Protein AF-V6T7N2-F1 (afdb_monomer_lite)

InterPro domains:
  IPR005127 Giardia variant-specific surface protein [PF03302] (190-241)
  IPR009030 Growth factor receptor cysteine-rich domain superfamily [SSF57184] (28-166)

Organism: Giardia intestinalis (NCBI:txid5741)

Secondary structure (DSSP, 8-state):
----------TT-SS-EEETTTTEEEB--TTEEEEEPPP-STT--TT-B-EEEEESTT-EEETTEEE-GGGSSTT--SSEEEE--TTT--EEEETT-GGGT--TTEEEEEEETTTTEEEEEEESTT-EEEEETTEEEEE-GGG--SSEEEE--TTT--EEEETT-TTTS-TTEEEEEEEE-TTSSEEEEEEEE-TTEEE-TTSS-EEEPP---STTEEEEESTTSTT-EEEEE-TT---PPPPP-

Foldseek 3Di:
DPPPPPPPAAQQAQVADADPVPRAGAGHAHQAHDFAFFDPDDVTDSNRYTAGQAGHDQFADDRRHTHHQCVLCVPPQQQWHWQDDPPRHIYTHGLCPVVCQHANQARHWYADPVVSHTEGQAGHDQWAWEDDPNHIYTHHQVVLFQQWHWFQDPPRYIHTHGQCPPPQHANQARGWDWDDDPVRGTDIFGDDGHPQWDADPRRSYTHGDQQAPPPQAPHWPPRPDPPIGRPHGHPPDDDDPPDDD

Structure (mmCIF, N/CA/C/O backbone):
data_AF-V6T7N2-F1
#
_entry.id   AF-V6T7N2-F1
#
loop_
_atom_site.group_PDB
_atom_site.id
_atom_site.type_symbol
_atom_site.label_atom_id
_atom_site.label_alt_id
_atom_site.label_comp_id
_atom_site.label_asym_id
_atom_site.label_entity_id
_atom_site.label_seq_id
_atom_site.pdbx_PDB_ins_code
_atom_site.Cartn_x
_atom_site.Cartn_y
_atom_site.Cartn_z
_atom_site.occupancy
_atom_site.B_iso_or_equiv
_atom_site.auth_seq_id
_atom_site.auth_comp_id
_atom_site.auth_asym_id
_atom_site.auth_atom_id
_atom_site.pdbx_PDB_model_num
ATOM 1 N N . VAL A 1 1 ? -43.537 -18.655 30.619 1.00 39.91 1 VAL A N 1
ATOM 2 C CA . VAL A 1 1 ? -43.089 -17.363 31.184 1.00 39.91 1 VAL A CA 1
ATOM 3 C C . VAL A 1 1 ? -42.513 -16.568 30.032 1.00 39.91 1 VAL A C 1
ATOM 5 O O . VAL A 1 1 ? -41.464 -16.939 29.524 1.00 39.91 1 VAL A O 1
ATOM 8 N N . VAL A 1 2 ? -43.258 -15.591 29.517 1.00 33.59 2 VAL A N 1
ATOM 9 C CA . VAL A 1 2 ? -42.717 -14.666 28.515 1.00 33.59 2 VAL A CA 1
ATOM 10 C C . VAL A 1 2 ? -41.850 -13.700 29.311 1.00 33.59 2 VAL A C 1
ATOM 12 O O . VAL A 1 2 ? -42.383 -12.919 30.091 1.00 33.59 2 VAL A O 1
ATOM 15 N N . SER A 1 3 ? -40.527 -13.834 29.224 1.00 39.25 3 SER A N 1
ATOM 16 C CA . SER A 1 3 ? -39.623 -12.865 29.843 1.00 39.25 3 SER A CA 1
ATOM 17 C C . SER A 1 3 ? -39.703 -11.580 29.021 1.00 39.25 3 SER A C 1
ATOM 19 O O . SER A 1 3 ? -39.097 -11.481 27.957 1.00 39.25 3 SER A O 1
ATOM 21 N N . THR A 1 4 ? -40.543 -10.641 29.451 1.00 40.69 4 THR A N 1
ATOM 22 C CA . THR A 1 4 ? -40.749 -9.337 28.802 1.00 40.69 4 THR A CA 1
ATOM 23 C C . THR A 1 4 ? -39.786 -8.266 29.309 1.00 40.69 4 THR A C 1
ATOM 25 O O . THR A 1 4 ? -40.040 -7.082 29.108 1.00 40.69 4 THR A O 1
ATOM 28 N N . GLU A 1 5 ? -38.677 -8.633 29.952 1.00 51.00 5 GLU A N 1
ATOM 29 C CA . GLU A 1 5 ? -37.668 -7.653 30.360 1.00 51.00 5 GLU A CA 1
ATOM 30 C C . GLU A 1 5 ? -36.801 -7.252 29.160 1.00 51.00 5 GLU A C 1
ATOM 32 O O . GLU A 1 5 ? -35.639 -7.629 29.032 1.00 51.00 5 GLU A O 1
ATOM 37 N N . GLN A 1 6 ? -37.379 -6.470 28.245 1.00 48.66 6 GLN A N 1
ATOM 38 C CA . GLN A 1 6 ? -36.591 -5.618 27.359 1.00 48.66 6 GLN A CA 1
ATOM 39 C C . GLN A 1 6 ? -36.097 -4.424 28.183 1.00 48.66 6 GLN A C 1
ATOM 41 O O . GLN A 1 6 ? -36.646 -3.326 28.112 1.00 48.66 6 GLN A O 1
ATOM 46 N N . SER A 1 7 ? -35.069 -4.635 29.004 1.00 57.59 7 SER A N 1
ATOM 47 C CA . SER A 1 7 ? -34.292 -3.519 29.538 1.00 57.59 7 SER A CA 1
ATOM 48 C C . SER A 1 7 ? -33.494 -2.921 28.383 1.00 57.59 7 SER A C 1
ATOM 50 O O . SER A 1 7 ? -32.466 -3.458 27.974 1.00 57.59 7 SER A O 1
ATOM 52 N N . VAL A 1 8 ? -34.003 -1.829 27.812 1.00 66.25 8 VAL A N 1
ATOM 53 C CA . VAL A 1 8 ? -33.296 -1.065 26.780 1.00 66.25 8 VAL A CA 1
ATOM 54 C C . VAL A 1 8 ? -32.194 -0.263 27.471 1.00 66.25 8 VAL A C 1
ATOM 56 O O . VAL A 1 8 ? -32.428 0.838 27.963 1.00 66.25 8 VAL A O 1
ATOM 59 N N . VAL A 1 9 ? -30.996 -0.841 27.554 1.00 78.19 9 VAL A N 1
ATOM 60 C CA . VAL A 1 9 ? -29.780 -0.118 27.950 1.00 78.19 9 VAL A CA 1
ATOM 61 C C . VAL A 1 9 ? -29.319 0.688 26.743 1.00 78.19 9 VAL A C 1
ATOM 63 O O . VAL A 1 9 ? -29.160 0.137 25.652 1.00 78.19 9 VAL A O 1
ATOM 66 N N . THR A 1 10 ? -29.137 1.998 26.903 1.00 86.62 10 THR A N 1
ATOM 67 C CA . THR A 1 10 ? -28.606 2.819 25.810 1.00 86.62 10 THR A CA 1
ATOM 68 C C . THR A 1 10 ? -27.138 2.469 25.573 1.00 86.62 10 THR A C 1
ATOM 70 O O . THR A 1 10 ? -26.402 2.137 26.502 1.00 86.62 10 THR A O 1
ATOM 73 N N . CYS A 1 11 ? -26.681 2.552 24.324 1.00 91.50 11 CYS A N 1
ATOM 74 C CA . CYS A 1 11 ? -25.328 2.127 23.962 1.00 91.50 11 CYS A CA 1
ATOM 75 C C . CYS A 1 11 ? -24.220 2.881 24.705 1.00 91.50 11 CYS A C 1
ATOM 77 O O . CYS A 1 11 ? -23.147 2.319 24.882 1.00 91.50 11 CYS A O 1
ATOM 79 N N . GLY A 1 12 ? -24.495 4.104 25.165 1.00 91.06 12 GLY A N 1
ATOM 80 C CA . GLY A 1 12 ? -23.582 4.943 25.941 1.00 91.06 12 GLY A CA 1
ATOM 81 C C . GLY A 1 12 ? -23.615 4.735 27.460 1.00 91.06 12 GLY A C 1
ATOM 82 O O . GLY A 1 12 ? -22.803 5.336 28.162 1.00 91.06 12 GLY A O 1
ATOM 83 N N . ASP A 1 13 ? -24.551 3.941 27.995 1.00 89.75 13 ASP A N 1
ATOM 84 C CA . ASP A 1 13 ? -24.757 3.813 29.443 1.00 89.75 13 ASP A CA 1
ATOM 85 C C . ASP A 1 13 ? -23.752 2.850 30.086 1.00 89.75 13 ASP A C 1
ATOM 87 O O . ASP A 1 13 ? -23.934 1.633 30.110 1.00 89.75 13 ASP A O 1
ATOM 91 N N . THR A 1 14 ? -22.688 3.406 30.658 1.00 88.44 14 THR A N 1
ATOM 92 C CA . THR A 1 14 ? -21.644 2.641 31.356 1.00 88.44 14 THR A CA 1
ATOM 93 C C . THR A 1 14 ? -22.044 2.168 32.756 1.00 88.44 14 THR A C 1
ATOM 95 O O . THR A 1 14 ? -21.363 1.305 33.321 1.00 88.44 14 THR A O 1
ATOM 98 N N . THR A 1 15 ? -23.137 2.695 33.318 1.00 86.19 15 THR A N 1
ATOM 99 C CA . THR A 1 15 ? -23.689 2.228 34.599 1.00 86.19 15 THR A CA 1
ATOM 100 C C . THR A 1 15 ? -24.403 0.901 34.378 1.00 86.19 15 THR A C 1
ATOM 102 O O . THR A 1 15 ? -24.118 -0.085 35.068 1.00 86.19 15 THR A O 1
ATOM 105 N N . GLY A 1 16 ? -25.245 0.867 33.343 1.00 83.00 16 GLY A N 1
ATOM 106 C CA . GLY A 1 16 ? -25.983 -0.305 32.906 1.00 83.00 16 GLY A CA 1
ATOM 107 C C . GLY A 1 16 ? -27.181 -0.658 33.784 1.00 83.00 16 GLY A C 1
ATOM 108 O O . GLY A 1 16 ? -27.515 0.030 34.748 1.00 83.00 16 GLY A O 1
ATOM 109 N N . VAL A 1 17 ? -27.823 -1.777 33.449 1.00 81.69 17 VAL A N 1
ATOM 110 C CA . VAL A 1 17 ? -29.009 -2.294 34.145 1.00 81.69 17 VAL A CA 1
ATOM 111 C C . VAL A 1 17 ? -28.761 -3.726 34.605 1.00 81.69 17 VAL A C 1
ATOM 113 O O . VAL A 1 17 ? -28.373 -4.593 33.819 1.00 81.69 17 VAL A O 1
ATOM 116 N N . ALA A 1 18 ? -28.995 -3.976 35.893 1.00 79.19 18 ALA A N 1
ATOM 117 C CA . ALA A 1 18 ? -28.955 -5.312 36.473 1.00 79.19 18 ALA A CA 1
ATOM 118 C C . ALA A 1 18 ? -30.301 -6.015 36.270 1.00 79.19 18 ALA A C 1
ATOM 120 O O . ALA A 1 18 ? -31.338 -5.506 36.693 1.00 79.19 18 ALA A O 1
ATOM 121 N N . ILE A 1 19 ? -30.277 -7.201 35.662 1.00 71.25 19 ILE A N 1
ATOM 122 C CA . ILE A 1 19 ? -31.458 -8.051 35.514 1.00 71.25 19 ILE A CA 1
ATOM 123 C C . ILE A 1 19 ? -31.464 -9.062 36.660 1.00 71.25 19 ILE A C 1
ATOM 125 O O . ILE A 1 19 ? -30.582 -9.919 36.775 1.00 71.25 19 ILE A O 1
ATOM 129 N N . THR A 1 20 ? -32.466 -8.948 37.536 1.00 64.25 20 THR A N 1
ATOM 130 C CA . THR A 1 20 ? -32.593 -9.772 38.750 1.00 64.25 20 THR A CA 1
ATOM 131 C C . THR A 1 20 ? -32.780 -11.253 38.406 1.00 64.25 20 THR A C 1
ATOM 133 O O . THR A 1 20 ? -32.270 -12.129 39.106 1.00 64.25 20 THR A O 1
ATOM 136 N N . ALA A 1 21 ? -33.438 -11.545 37.281 1.00 63.12 21 ALA A N 1
ATOM 137 C CA . ALA A 1 21 ? -33.539 -12.882 36.713 1.00 63.12 21 ALA A CA 1
ATOM 138 C C . ALA A 1 21 ? -32.222 -13.278 36.012 1.00 63.12 21 ALA A C 1
ATOM 140 O O . ALA A 1 21 ? -32.058 -13.105 34.808 1.00 63.12 21 ALA A O 1
ATOM 141 N N . GLY A 1 22 ? -31.266 -13.808 36.779 1.00 63.84 22 GLY A N 1
ATOM 142 C CA . GLY A 1 22 ? -30.014 -14.373 36.255 1.00 63.84 22 GLY A CA 1
ATOM 143 C C . GLY A 1 22 ? -28.731 -13.658 36.685 1.00 63.84 22 GLY A C 1
ATOM 144 O O . GLY A 1 22 ? -27.656 -14.111 36.309 1.00 63.84 22 GLY A O 1
ATOM 145 N N . GLY A 1 23 ? -28.821 -12.580 37.473 1.00 68.56 23 GLY A N 1
ATOM 146 C CA . GLY A 1 23 ? -27.662 -11.935 38.112 1.00 68.56 23 GLY A CA 1
ATOM 147 C C . GLY A 1 23 ? -26.723 -11.177 37.165 1.00 68.56 23 GLY A C 1
ATOM 148 O O . GLY A 1 23 ? -25.625 -10.805 37.567 1.00 68.56 23 GLY A O 1
ATOM 149 N N . ASN A 1 24 ? -27.138 -10.939 35.919 1.00 73.31 24 ASN A N 1
ATOM 150 C CA . ASN A 1 24 ? -26.319 -10.273 34.907 1.00 73.31 24 ASN A CA 1
ATOM 151 C C . ASN A 1 24 ? -26.554 -8.758 34.910 1.00 73.31 24 ASN A C 1
ATOM 153 O O . ASN A 1 24 ? -27.687 -8.301 35.053 1.00 73.31 24 ASN A O 1
ATOM 157 N N . THR A 1 25 ? -25.491 -7.980 34.694 1.00 81.12 25 THR A N 1
ATOM 158 C CA . THR A 1 25 ? -25.573 -6.524 34.496 1.00 81.12 25 THR A CA 1
ATOM 159 C C . THR A 1 25 ? -25.183 -6.187 33.067 1.00 81.12 25 THR A C 1
ATOM 161 O O . THR A 1 25 ? -24.055 -6.455 32.667 1.00 81.12 25 THR A O 1
ATOM 164 N N . TYR A 1 26 ? -26.103 -5.595 32.311 1.00 83.31 26 TYR A N 1
ATOM 165 C CA . TYR A 1 26 ? -25.881 -5.198 30.922 1.00 83.31 26 TYR A CA 1
ATOM 166 C C . TYR A 1 26 ? -25.427 -3.748 30.870 1.00 83.31 26 TYR A C 1
ATOM 168 O O . TYR A 1 26 ? -26.109 -2.879 31.410 1.00 83.31 26 TYR A O 1
ATOM 176 N N . LYS A 1 27 ? -24.289 -3.488 30.224 1.00 87.50 27 LYS A N 1
ATOM 177 C CA . LYS A 1 27 ? -23.676 -2.154 30.139 1.00 87.50 27 LYS A CA 1
ATOM 178 C C . LYS A 1 27 ? -23.416 -1.758 28.692 1.00 87.50 27 LYS A C 1
ATOM 180 O O . LYS A 1 27 ? -23.066 -2.599 27.865 1.00 87.50 27 LYS A O 1
ATOM 185 N N . GLY A 1 28 ? -23.556 -0.473 28.406 1.00 89.75 28 GLY A N 1
ATOM 186 C CA . GLY A 1 28 ? -23.044 0.174 27.208 1.00 89.75 28 GLY A CA 1
ATOM 187 C C . GLY A 1 28 ? -21.543 0.476 27.294 1.00 89.75 28 GLY A C 1
ATOM 188 O O . GLY A 1 28 ? -20.846 0.076 28.229 1.00 89.75 28 GLY A O 1
ATOM 189 N N . ILE A 1 29 ? -21.049 1.206 26.299 1.00 92.38 29 ILE A N 1
ATOM 190 C CA . ILE A 1 29 ? -19.674 1.689 26.173 1.00 92.38 29 ILE A CA 1
ATOM 191 C C . ILE A 1 29 ? -19.713 3.214 26.134 1.00 92.38 29 ILE A C 1
ATOM 193 O O . ILE A 1 29 ? -20.500 3.788 25.385 1.00 92.38 29 ILE A O 1
ATOM 197 N N . ALA A 1 30 ? -18.839 3.873 26.896 1.00 94.94 30 ALA A N 1
ATOM 198 C CA . ALA A 1 30 ? -18.708 5.327 26.854 1.00 94.94 30 ALA A CA 1
ATOM 199 C C . ALA A 1 30 ? -18.559 5.832 25.408 1.00 94.94 30 ALA A C 1
ATOM 201 O O . ALA A 1 30 ? -17.853 5.228 24.599 1.00 94.94 30 ALA A O 1
ATOM 202 N N . ASP A 1 31 ? -19.241 6.935 25.099 1.00 95.56 31 ASP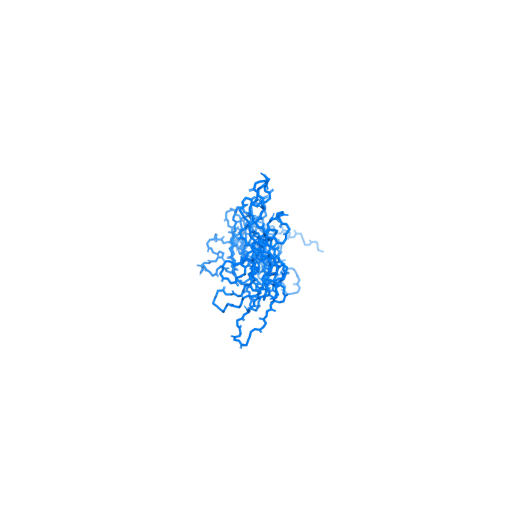 A N 1
ATOM 203 C CA . ASP A 1 31 ? -19.257 7.579 23.781 1.00 95.56 31 ASP A CA 1
ATOM 204 C C . ASP A 1 31 ? -19.757 6.700 22.616 1.00 95.56 31 ASP A C 1
ATOM 206 O O . ASP A 1 31 ? -19.573 7.054 21.450 1.00 95.56 31 ASP A O 1
ATOM 210 N N . CYS A 1 32 ? -20.422 5.574 22.887 1.00 96.00 32 CYS A N 1
ATOM 211 C CA . CYS A 1 32 ? -21.015 4.741 21.848 1.00 96.00 32 CYS A CA 1
ATOM 212 C C . CYS A 1 32 ? -22.436 5.201 21.489 1.00 96.00 32 CYS A C 1
ATOM 214 O O . CYS A 1 32 ? -23.312 5.287 22.352 1.00 96.00 32 CYS A O 1
ATOM 216 N N . ALA A 1 33 ? -22.673 5.476 20.204 1.00 94.25 33 ALA A N 1
ATOM 217 C CA . ALA A 1 33 ? -23.969 5.924 19.693 1.00 94.25 33 ALA A CA 1
ATOM 218 C C . ALA A 1 33 ? -24.840 4.755 19.218 1.00 94.25 33 ALA A C 1
ATOM 220 O O . ALA A 1 33 ? -26.041 4.739 19.479 1.00 94.25 33 ALA A O 1
ATOM 221 N N . GLU A 1 34 ? -24.233 3.765 18.561 1.00 93.69 34 GLU A N 1
ATOM 222 C CA . GLU A 1 34 ? -24.917 2.557 18.097 1.00 93.69 34 GLU A CA 1
ATOM 223 C C . GLU A 1 34 ? -24.141 1.317 18.527 1.00 93.69 34 GLU A C 1
ATOM 225 O O . GLU A 1 34 ? -22.909 1.274 18.473 1.00 93.69 34 GLU A O 1
ATOM 230 N N . CYS A 1 35 ? -24.874 0.292 18.940 1.00 92.81 35 CYS A N 1
ATOM 231 C CA . CYS A 1 35 ? -24.326 -0.947 19.449 1.00 92.81 35 CYS A CA 1
ATOM 232 C C . CYS A 1 35 ? -25.240 -2.121 19.112 1.00 92.81 35 CYS A C 1
ATOM 234 O O . CYS A 1 35 ? -26.438 -1.973 18.868 1.00 92.81 35 CYS A O 1
ATOM 236 N N . SER A 1 36 ? -24.652 -3.308 19.137 1.00 89.94 36 SER A N 1
ATOM 237 C CA . SER A 1 36 ? -25.363 -4.579 19.090 1.00 89.94 36 SER A CA 1
ATOM 238 C C . SER A 1 36 ? -25.378 -5.219 20.476 1.00 89.94 36 SER A C 1
ATOM 240 O O . SER A 1 36 ? -24.531 -4.925 21.328 1.00 89.94 36 SER A O 1
ATOM 242 N N . ALA A 1 37 ? -26.369 -6.081 20.705 1.00 83.31 37 ALA A N 1
ATOM 243 C CA . ALA A 1 37 ? -26.478 -6.836 21.944 1.00 83.31 37 ALA A CA 1
ATOM 244 C C . ALA A 1 37 ? -25.191 -7.646 22.203 1.00 83.31 37 ALA A C 1
ATOM 246 O O . ALA A 1 37 ? -24.558 -8.100 21.246 1.00 83.31 37 ALA A O 1
ATOM 247 N N . PRO A 1 38 ? -24.794 -7.840 23.474 1.00 78.50 38 PRO A N 1
ATOM 248 C CA . PRO A 1 38 ? -23.679 -8.721 23.801 1.00 78.50 38 PRO A CA 1
ATOM 249 C C . PRO A 1 38 ? -23.937 -10.136 23.275 1.00 78.50 38 PRO A C 1
ATOM 251 O O . PRO A 1 38 ? -25.081 -10.598 23.251 1.00 78.50 38 PRO A O 1
ATOM 254 N N . ASP A 1 39 ? -22.869 -10.841 22.892 1.00 70.31 39 ASP A N 1
ATOM 255 C CA . ASP A 1 39 ? -22.977 -12.224 22.430 1.00 70.31 39 ASP A CA 1
ATOM 256 C C . ASP A 1 39 ? -23.699 -13.095 23.477 1.00 70.31 39 ASP A C 1
ATOM 258 O O . ASP A 1 39 ? -23.446 -13.018 24.683 1.00 70.31 39 ASP A O 1
ATOM 262 N N . ALA A 1 40 ? -24.618 -13.943 23.011 1.00 65.00 40 ALA A N 1
ATOM 263 C CA . ALA A 1 40 ? -25.358 -14.892 23.848 1.00 65.00 40 ALA A CA 1
ATOM 264 C C . ALA A 1 40 ? -24.807 -16.330 23.756 1.00 65.00 40 ALA A C 1
ATOM 266 O O . ALA A 1 40 ? -25.292 -17.226 24.444 1.00 65.00 40 ALA A O 1
ATOM 267 N N . ALA A 1 41 ? -23.812 -16.563 22.895 1.00 58.06 41 ALA A N 1
ATOM 268 C CA . ALA A 1 41 ? -23.271 -17.886 22.593 1.00 58.06 41 ALA A CA 1
ATOM 269 C C . ALA A 1 41 ? -22.345 -18.436 23.705 1.00 58.06 41 ALA A C 1
ATOM 271 O O . ALA A 1 41 ? -21.811 -17.667 24.506 1.00 58.06 41 ALA A O 1
ATOM 272 N N . PRO A 1 42 ? -22.090 -19.759 23.754 1.00 38.81 42 PRO A N 1
ATOM 273 C CA . PRO A 1 42 ? -21.033 -20.331 24.591 1.00 38.81 42 PRO A CA 1
ATOM 274 C C . PRO A 1 42 ? -19.672 -19.715 24.219 1.00 38.81 42 PRO A C 1
ATOM 276 O O . PRO A 1 42 ? -19.258 -19.799 23.066 1.00 38.81 42 PRO A O 1
ATOM 279 N N . GLY A 1 43 ? -18.999 -19.065 25.175 1.00 51.38 43 GLY A N 1
ATOM 280 C CA . GLY A 1 43 ? -17.799 -18.243 24.930 1.00 51.38 43 GLY A CA 1
ATOM 281 C C . GLY A 1 43 ? -18.069 -16.737 24.810 1.00 51.38 43 GLY A C 1
ATOM 282 O O . GLY A 1 43 ? -17.140 -15.964 24.584 1.00 51.38 43 GLY A O 1
ATOM 283 N N . ALA A 1 44 ? -19.323 -16.311 24.981 1.00 58.84 44 ALA A N 1
ATOM 284 C CA . ALA A 1 44 ? -19.681 -14.910 25.135 1.00 58.84 44 ALA A CA 1
ATOM 285 C C . ALA A 1 44 ? -18.902 -14.248 26.274 1.00 58.84 44 ALA A C 1
ATOM 287 O O . ALA A 1 44 ? -18.637 -14.867 27.307 1.00 58.84 44 ALA A O 1
ATOM 288 N N . ARG A 1 45 ? -18.612 -12.956 26.105 1.00 58.50 45 ARG A N 1
ATOM 289 C CA . ARG A 1 45 ? -18.067 -12.114 27.168 1.00 58.50 45 ARG A CA 1
ATOM 290 C C . ARG A 1 45 ? -18.892 -12.265 28.454 1.00 58.50 45 ARG A C 1
ATOM 292 O O . ARG A 1 45 ? -20.113 -12.080 28.447 1.00 58.50 45 ARG A O 1
ATOM 299 N N . GLU A 1 46 ? -18.210 -12.578 29.556 1.00 64.44 46 GLU A N 1
ATOM 300 C CA . GLU A 1 46 ? -18.824 -12.641 30.889 1.00 64.44 46 GLU A CA 1
ATOM 301 C C . GLU A 1 46 ? -19.372 -11.277 31.323 1.00 64.44 46 GLU A C 1
ATOM 303 O O . GLU A 1 46 ? -20.374 -11.214 32.027 1.00 64.44 46 GLU A O 1
ATOM 308 N N . ASP A 1 47 ? -18.754 -10.189 30.851 1.00 67.31 47 ASP A N 1
ATOM 309 C CA . ASP A 1 47 ? -19.054 -8.816 31.264 1.00 67.31 47 ASP A CA 1
ATOM 310 C C . ASP A 1 47 ? -20.398 -8.266 30.743 1.00 67.31 47 ASP A C 1
ATOM 312 O O . ASP A 1 47 ? -20.819 -7.200 31.193 1.00 67.31 47 ASP A O 1
ATOM 316 N N . LYS A 1 48 ? -21.075 -8.979 29.823 1.00 78.62 48 LYS A N 1
ATOM 317 C CA . LYS A 1 48 ? -22.351 -8.583 29.184 1.00 78.62 48 LYS A CA 1
ATOM 318 C C . LYS A 1 48 ? -22.360 -7.134 28.677 1.00 78.62 48 LYS A C 1
ATOM 320 O O . LYS A 1 48 ? -23.412 -6.492 28.611 1.00 78.62 48 LYS A O 1
ATOM 325 N N . VAL A 1 49 ? -21.190 -6.635 28.280 1.00 84.50 49 VAL A N 1
ATOM 326 C CA . VAL A 1 49 ? -21.028 -5.308 27.687 1.00 84.50 49 VAL A CA 1
ATOM 327 C C . VAL A 1 49 ? -21.470 -5.361 26.228 1.00 84.50 49 VAL A C 1
ATOM 329 O O . VAL A 1 49 ? -21.086 -6.270 25.489 1.00 84.50 49 VAL A O 1
ATOM 332 N N . ALA A 1 50 ? -22.274 -4.384 25.808 1.00 88.81 50 ALA A N 1
ATOM 333 C CA . ALA A 1 50 ? -22.715 -4.254 24.426 1.00 88.81 50 ALA A CA 1
ATOM 334 C C . ALA A 1 50 ? -21.520 -4.173 23.461 1.00 88.81 50 ALA A C 1
ATOM 336 O O . ALA A 1 50 ? -20.395 -3.815 23.831 1.00 88.81 50 ALA A O 1
ATOM 337 N N . ARG A 1 51 ? -21.755 -4.502 22.191 1.00 91.38 51 ARG A N 1
ATOM 338 C CA . ARG A 1 51 ? -20.729 -4.375 21.159 1.00 91.38 51 ARG A CA 1
ATOM 339 C C . ARG A 1 51 ? -20.938 -3.081 20.394 1.00 91.38 51 ARG A C 1
ATOM 341 O O . ARG A 1 51 ? -21.904 -2.974 19.640 1.00 91.38 51 ARG A O 1
ATOM 348 N N . CYS A 1 52 ? -20.051 -2.111 20.587 1.00 94.19 52 CYS A N 1
ATOM 349 C CA . CYS A 1 52 ? -20.155 -0.828 19.912 1.00 94.19 52 CYS A CA 1
ATOM 350 C C . CYS A 1 52 ? -19.921 -1.006 18.409 1.00 94.19 52 CYS A C 1
ATOM 352 O O . CYS A 1 52 ? -18.939 -1.620 17.988 1.00 94.19 52 CYS A O 1
ATOM 354 N N . THR A 1 53 ? -20.838 -0.484 17.602 1.00 93.75 53 THR A N 1
ATOM 355 C CA . THR A 1 53 ? -20.768 -0.531 16.135 1.00 93.75 53 THR A CA 1
ATOM 356 C C . THR A 1 53 ? -20.504 0.846 15.544 1.00 93.75 53 THR A C 1
ATOM 358 O O . THR A 1 53 ? -19.889 0.927 14.481 1.00 93.75 53 THR A O 1
ATOM 361 N N . LYS A 1 54 ? -20.901 1.916 16.249 1.00 95.38 54 LYS A N 1
ATOM 362 C CA . LYS A 1 54 ? -20.662 3.305 15.852 1.00 95.38 54 LYS A CA 1
ATOM 363 C C . LYS A 1 54 ? -20.457 4.199 17.070 1.00 95.38 54 LYS A C 1
ATOM 365 O O . LYS A 1 54 ? -21.300 4.259 17.965 1.00 95.38 54 LYS A O 1
ATOM 370 N N . CYS A 1 55 ? -19.353 4.934 17.074 1.00 96.94 55 CYS A N 1
ATOM 371 C CA . CYS A 1 55 ? -19.082 5.935 18.096 1.00 96.94 55 CYS A CA 1
ATOM 372 C C . CYS A 1 55 ? -19.839 7.239 17.824 1.00 96.94 55 CYS A C 1
ATOM 374 O O . CYS A 1 55 ? -20.110 7.592 16.676 1.00 96.94 55 CYS A O 1
ATOM 376 N N . GLY A 1 56 ? -20.179 7.955 18.892 1.00 94.62 56 GLY A N 1
ATOM 377 C CA . GLY A 1 56 ? -20.782 9.278 18.827 1.00 94.62 56 GLY A CA 1
ATOM 378 C C . GLY A 1 56 ? -19.764 10.378 18.521 1.00 94.62 56 GLY A C 1
ATOM 379 O O . GLY A 1 56 ? -18.571 10.266 18.814 1.00 94.62 56 GLY A O 1
ATOM 380 N 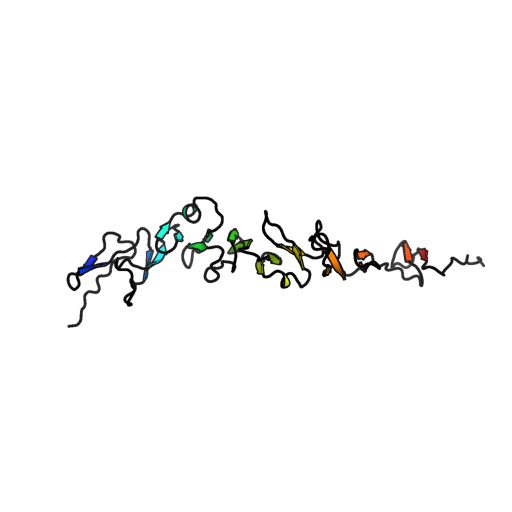N . GLY A 1 57 ? -20.254 11.479 17.950 1.00 91.25 57 GLY A N 1
ATOM 381 C CA . GLY A 1 57 ? -19.435 12.651 17.640 1.00 91.25 57 GLY A CA 1
ATOM 382 C C . GLY A 1 57 ?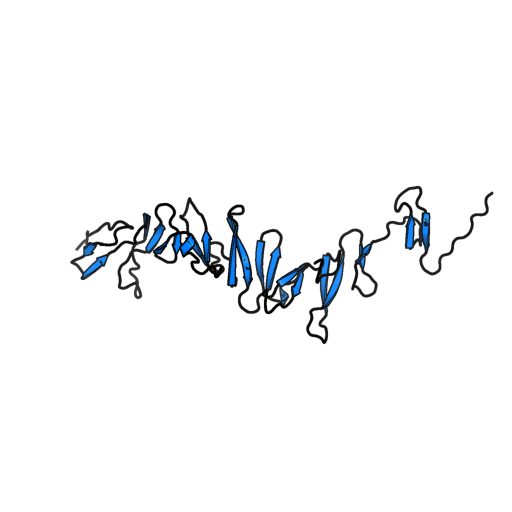 -18.276 12.333 16.689 1.00 91.25 57 GLY A C 1
ATOM 383 O O . GLY A 1 57 ? -18.454 11.648 15.689 1.00 91.25 57 GLY A O 1
ATOM 384 N N . ASN A 1 58 ? -17.082 12.837 17.016 1.00 92.88 58 ASN A N 1
ATOM 385 C CA . ASN A 1 58 ? -15.858 12.662 16.219 1.00 92.88 58 ASN A CA 1
ATOM 386 C C . ASN A 1 58 ? -14.936 11.553 16.762 1.00 92.88 58 ASN A C 1
ATOM 388 O O . ASN A 1 58 ? -13.735 11.556 16.486 1.00 92.88 58 ASN A O 1
ATOM 392 N N . LYS A 1 59 ? -15.467 10.634 17.574 1.00 97.25 59 LYS A N 1
ATOM 393 C CA . LYS A 1 59 ? -14.706 9.512 18.141 1.00 97.25 59 LYS A CA 1
ATOM 394 C C . LYS A 1 59 ? -14.518 8.398 17.106 1.00 97.25 59 LYS A C 1
ATOM 396 O O . LYS A 1 59 ? -15.280 8.297 16.148 1.00 97.25 59 LYS A O 1
ATOM 401 N N . TYR A 1 60 ? -13.506 7.560 17.314 1.00 97.75 60 TYR A N 1
ATOM 402 C CA . TYR A 1 60 ? -13.118 6.459 16.432 1.00 97.75 60 TYR A CA 1
ATOM 403 C C . TYR A 1 60 ? -13.314 5.132 17.151 1.00 97.75 60 TYR A C 1
ATOM 405 O O . TYR A 1 60 ? -12.879 4.972 18.291 1.00 97.75 60 TYR A O 1
ATOM 413 N N . LEU A 1 61 ? -13.925 4.163 16.472 1.00 97.44 61 LEU A N 1
ATOM 414 C CA . LEU A 1 61 ? -14.063 2.811 16.999 1.00 97.44 61 LEU A CA 1
ATOM 415 C C . LEU A 1 61 ? -12.718 2.076 16.920 1.00 97.44 61 LEU A C 1
ATOM 417 O O . LEU A 1 61 ? -12.185 1.857 15.828 1.00 97.44 61 LEU A O 1
ATOM 421 N N . LYS A 1 62 ? -12.183 1.668 18.071 1.00 96.38 62 LYS A N 1
ATOM 422 C CA . LYS A 1 62 ? -10.970 0.853 18.204 1.00 96.38 62 LYS A CA 1
ATOM 423 C C . LYS A 1 62 ? -11.306 -0.419 18.973 1.00 96.38 62 LYS A C 1
ATOM 425 O O . LYS A 1 62 ? -11.441 -0.413 20.193 1.00 96.38 62 LYS A O 1
ATOM 430 N N . GLY A 1 63 ? -11.463 -1.530 18.257 1.00 92.25 63 GLY A N 1
ATOM 431 C CA . GLY A 1 63 ? -11.989 -2.753 18.863 1.00 92.25 63 GLY A CA 1
ATOM 432 C C . GLY A 1 63 ? -13.435 -2.542 19.314 1.00 92.25 63 GLY A C 1
ATOM 433 O O . GLY A 1 63 ? -14.314 -2.427 18.468 1.00 92.25 63 GLY A O 1
ATOM 434 N N . ASN A 1 64 ? -13.669 -2.480 20.628 1.00 92.25 64 ASN A N 1
ATOM 435 C CA . ASN A 1 64 ? -14.991 -2.210 21.206 1.00 92.25 64 ASN A CA 1
ATOM 436 C C . ASN A 1 64 ? -15.065 -0.874 21.965 1.00 92.25 64 ASN A C 1
ATOM 438 O O . ASN A 1 64 ? -16.015 -0.656 22.707 1.00 92.25 64 ASN A O 1
ATOM 442 N N . GLU A 1 65 ? -14.057 -0.013 21.828 1.00 95.62 65 GLU A N 1
ATOM 443 C CA . GLU A 1 65 ? -13.959 1.257 22.551 1.00 95.62 65 GLU A CA 1
ATOM 444 C C . GLU A 1 65 ? -14.021 2.443 21.588 1.00 95.62 65 GLU A C 1
ATOM 446 O O . GLU A 1 65 ? -13.535 2.366 20.457 1.00 95.62 65 GLU A O 1
ATOM 451 N N . CYS A 1 66 ? -14.592 3.549 22.059 1.00 97.56 66 CYS A N 1
ATOM 452 C CA . CYS A 1 66 ? -14.612 4.819 21.348 1.00 97.56 66 CYS A CA 1
ATOM 453 C C . CYS A 1 66 ? -13.483 5.708 21.857 1.00 97.56 66 CYS A C 1
ATOM 455 O O . CYS A 1 66 ? -13.434 6.061 23.032 1.00 97.56 66 CYS A O 1
ATOM 457 N N . VAL A 1 67 ? -12.558 6.053 20.965 1.00 97.75 67 VAL A N 1
ATOM 458 C CA . VAL A 1 67 ? -11.323 6.765 21.308 1.00 97.75 67 VAL A CA 1
ATOM 459 C C . VAL A 1 67 ? -11.162 8.033 20.475 1.00 97.75 67 VAL A C 1
ATOM 461 O O . VAL A 1 67 ? -11.818 8.210 19.448 1.00 97.75 67 VAL A O 1
ATOM 464 N N . ASP A 1 68 ? -10.283 8.938 20.898 1.00 97.81 68 ASP A N 1
ATOM 465 C CA . ASP A 1 68 ? -9.926 10.097 20.073 1.00 97.81 68 ASP A CA 1
ATOM 466 C C . ASP A 1 68 ? -9.033 9.697 18.890 1.00 97.81 68 ASP A C 1
ATOM 468 O O . ASP A 1 68 ? -8.313 8.700 18.948 1.00 97.81 68 ASP A O 1
ATOM 472 N N . LYS A 1 69 ? -9.018 10.513 17.825 1.00 96.00 69 LYS A N 1
ATOM 473 C CA . LYS A 1 69 ? -8.237 10.252 16.596 1.00 96.00 69 LYS A CA 1
ATOM 474 C C . LYS A 1 69 ? -6.780 9.870 16.882 1.00 96.00 69 LYS A C 1
ATOM 476 O O . LYS A 1 69 ? -6.264 8.898 16.337 1.00 96.00 69 LYS A O 1
ATOM 481 N N . ALA A 1 70 ? -6.128 10.615 17.778 1.00 96.31 70 ALA A N 1
ATOM 482 C CA . ALA A 1 70 ? -4.732 10.399 18.162 1.00 96.31 70 ALA A CA 1
ATOM 483 C C . ALA A 1 70 ? -4.492 9.053 18.873 1.00 96.31 70 ALA A C 1
ATOM 485 O O . ALA A 1 70 ? -3.376 8.545 18.888 1.00 96.31 70 ALA A O 1
ATOM 486 N N . GLN A 1 71 ? -5.533 8.446 19.443 1.00 97.31 71 GLN A N 1
ATOM 487 C CA . GLN A 1 71 ? -5.443 7.177 20.159 1.00 97.31 71 GLN A CA 1
ATOM 488 C C . GLN A 1 71 ? -5.586 5.954 19.246 1.00 97.31 71 GLN A C 1
ATOM 490 O O . GLN A 1 71 ? -5.389 4.824 19.713 1.00 97.31 71 GLN A O 1
ATOM 495 N N . CYS A 1 72 ? -5.864 6.132 17.949 1.00 97.12 72 CYS A N 1
ATOM 496 C CA . CYS A 1 72 ? -5.738 5.030 16.996 1.00 97.12 72 CYS A CA 1
ATOM 497 C C . CYS A 1 72 ? -4.304 4.484 16.983 1.00 97.12 72 CYS A C 1
ATOM 499 O O . CYS A 1 72 ? -4.120 3.269 17.070 1.00 97.12 72 CYS A O 1
ATOM 501 N N . ASP A 1 73 ? -3.307 5.371 17.006 1.00 96.50 73 ASP A N 1
ATOM 502 C CA . ASP A 1 73 ? -1.887 5.022 17.035 1.00 96.50 73 ASP A CA 1
ATOM 503 C C . ASP A 1 73 ? -1.083 6.000 17.917 1.00 96.50 73 ASP A C 1
ATOM 505 O O . ASP A 1 73 ? -0.345 6.847 17.418 1.00 96.50 73 ASP A O 1
ATOM 509 N N . PRO A 1 74 ? -1.215 5.901 19.252 1.00 94.69 74 PRO A N 1
ATOM 510 C CA . PRO A 1 74 ? -0.668 6.892 20.185 1.00 94.69 74 PRO A CA 1
ATOM 511 C C . PRO A 1 74 ? 0.865 6.940 20.205 1.00 94.69 74 PRO A C 1
ATOM 513 O O . PRO A 1 74 ? 1.444 7.904 20.692 1.00 94.69 74 PRO A O 1
ATOM 516 N N . ASN A 1 75 ? 1.518 5.897 19.689 1.00 94.38 75 ASN A N 1
ATOM 517 C CA . ASN A 1 75 ? 2.971 5.766 19.654 1.00 94.38 75 ASN A CA 1
ATOM 518 C C . ASN A 1 75 ? 3.539 5.956 18.236 1.00 94.38 75 ASN A C 1
ATOM 520 O O . ASN A 1 75 ? 4.704 5.628 18.014 1.00 94.38 75 ASN A O 1
ATOM 524 N N . SER A 1 76 ? 2.724 6.426 17.280 1.00 93.69 76 SER A N 1
ATOM 525 C CA . SER A 1 76 ? 3.117 6.647 15.879 1.00 93.69 76 SER A CA 1
ATOM 526 C C . SER A 1 76 ? 3.836 5.439 15.260 1.00 93.69 76 SER A C 1
ATOM 528 O O . SER A 1 76 ? 4.859 5.563 14.584 1.00 93.69 76 SER A O 1
ATOM 530 N N . THR A 1 77 ? 3.333 4.237 15.550 1.00 95.69 77 THR A N 1
ATOM 531 C CA . THR A 1 77 ? 3.877 2.972 15.035 1.00 95.69 77 THR A CA 1
ATOM 532 C C . THR A 1 77 ? 3.470 2.695 13.590 1.00 95.69 77 THR A C 1
ATOM 534 O O . THR A 1 77 ? 4.003 1.773 12.969 1.00 95.69 77 THR A O 1
ATOM 537 N N . ASN A 1 78 ? 2.510 3.459 13.071 1.00 96.38 78 ASN A N 1
ATOM 538 C CA . ASN A 1 78 ? 1.847 3.317 11.785 1.00 96.38 78 ASN A CA 1
ATOM 539 C C . ASN A 1 78 ? 1.208 1.937 11.576 1.00 96.38 78 ASN A C 1
ATOM 541 O O . ASN A 1 78 ? 1.071 1.501 10.439 1.00 96.38 78 ASN A O 1
ATOM 545 N N . LYS A 1 79 ? 0.843 1.221 12.651 1.00 97.12 79 LYS A N 1
ATOM 546 C CA . LYS A 1 79 ? 0.180 -0.102 12.583 1.00 97.12 79 LYS A CA 1
ATOM 547 C C . LYS A 1 79 ? -1.342 -0.016 12.505 1.00 97.12 79 LYS A C 1
ATOM 549 O O . LYS A 1 79 ? -2.004 -0.970 12.085 1.00 97.12 79 LYS A O 1
ATOM 554 N N . LEU A 1 80 ? -1.886 1.103 12.965 1.00 97.69 80 LEU A N 1
ATOM 555 C CA . LEU A 1 80 ? -3.284 1.467 12.834 1.00 97.69 80 LEU A CA 1
ATOM 556 C C . LEU A 1 80 ? -3.357 2.871 12.251 1.00 97.69 80 LEU A C 1
ATOM 558 O O . LEU A 1 80 ? -2.493 3.704 12.514 1.00 97.69 80 LEU A O 1
ATOM 562 N N . VAL A 1 81 ? -4.420 3.137 11.507 1.00 97.88 81 VAL A N 1
ATOM 563 C CA . VAL A 1 81 ? -4.718 4.462 10.969 1.00 97.88 81 VAL A CA 1
ATOM 564 C C . VAL A 1 81 ? -6.133 4.868 11.344 1.00 97.88 81 VAL A C 1
ATOM 566 O O . VAL A 1 81 ? -7.030 4.034 11.462 1.00 97.88 81 VAL A O 1
ATOM 569 N N . ALA A 1 82 ? -6.322 6.164 11.559 1.00 97.38 82 ALA A N 1
ATOM 570 C CA . ALA A 1 82 ? -7.634 6.745 11.778 1.00 97.38 82 ALA A CA 1
ATOM 571 C C . ALA A 1 82 ? -8.319 6.969 10.425 1.00 97.38 82 ALA A C 1
ATOM 573 O O . ALA A 1 82 ? -7.881 7.818 9.647 1.00 97.38 82 ALA A O 1
ATOM 574 N N . VAL A 1 83 ? -9.376 6.205 10.159 1.00 96.62 83 VAL A N 1
ATOM 575 C CA . VAL A 1 83 ? -10.179 6.295 8.938 1.00 96.62 83 VAL A CA 1
ATOM 576 C C . VAL A 1 83 ? -11.441 7.091 9.237 1.00 96.62 83 VAL A C 1
ATOM 578 O O . VAL A 1 83 ? -12.207 6.752 10.143 1.00 96.62 83 VAL A O 1
ATOM 581 N N . ASP A 1 84 ? -11.626 8.161 8.472 1.00 94.00 84 ASP A N 1
ATOM 582 C CA . ASP A 1 84 ? -12.793 9.034 8.546 1.00 94.00 84 ASP A CA 1
ATOM 583 C C . ASP A 1 84 ? -13.924 8.443 7.689 1.00 94.00 84 ASP A C 1
ATOM 585 O O . ASP A 1 84 ? -13.771 8.308 6.473 1.00 94.00 84 ASP A O 1
ATOM 589 N N . ASP A 1 85 ? -15.055 8.113 8.314 1.00 91.38 85 ASP A N 1
ATOM 590 C CA . ASP A 1 85 ? -16.257 7.607 7.644 1.00 91.38 85 ASP A CA 1
ATOM 591 C C . ASP A 1 85 ? -17.505 8.209 8.319 1.00 91.38 85 ASP A C 1
ATOM 593 O O . ASP A 1 85 ? -17.966 7.713 9.350 1.00 91.38 85 ASP A O 1
ATOM 597 N N . PRO A 1 86 ? -18.060 9.305 7.775 1.00 84.38 86 PRO A N 1
ATOM 598 C CA . PRO A 1 86 ? -19.222 9.960 8.370 1.00 84.38 86 PRO A CA 1
ATOM 599 C C . PRO A 1 86 ? -20.514 9.135 8.242 1.00 84.38 86 PRO A C 1
ATOM 601 O O . PRO A 1 86 ? -21.461 9.375 8.993 1.00 84.38 86 PRO A O 1
ATOM 604 N N . GLU A 1 87 ? -20.572 8.171 7.319 1.00 87.94 87 GLU A N 1
ATOM 605 C CA . GLU A 1 87 ? -21.767 7.363 7.067 1.00 87.94 87 GLU A CA 1
ATOM 606 C C . GLU A 1 87 ? -21.828 6.199 8.064 1.00 87.94 87 GLU A C 1
ATOM 608 O O . GLU A 1 87 ? -22.781 6.080 8.847 1.00 87.94 87 GLU A O 1
ATOM 613 N N . ASN A 1 88 ? -20.757 5.402 8.117 1.00 89.06 88 ASN A N 1
ATOM 614 C CA . ASN A 1 88 ? -20.690 4.181 8.929 1.00 89.06 88 ASN A CA 1
ATOM 615 C C . ASN A 1 88 ? -19.993 4.379 10.286 1.00 89.06 88 ASN A C 1
ATOM 617 O O . ASN A 1 88 ? -19.972 3.463 11.108 1.00 89.06 88 ASN A O 1
ATOM 621 N N . GLY A 1 89 ? -19.456 5.574 10.541 1.00 92.69 89 GLY A N 1
ATOM 622 C CA . GLY A 1 89 ? -18.706 5.914 11.745 1.00 92.69 89 GLY A CA 1
ATOM 623 C C . GLY A 1 89 ? -17.202 5.733 11.583 1.00 92.69 89 GLY A C 1
ATOM 624 O O . GLY A 1 89 ? -16.733 4.756 11.002 1.00 92.69 89 GLY A O 1
ATOM 625 N N . ASN A 1 90 ? -16.445 6.662 12.164 1.00 96.06 90 ASN A N 1
ATOM 626 C CA . ASN A 1 90 ? -14.989 6.657 12.112 1.00 96.06 90 ASN A CA 1
ATOM 627 C C . ASN A 1 90 ? -14.394 5.433 12.826 1.00 96.06 90 ASN A C 1
ATOM 629 O O . ASN A 1 90 ? -14.901 4.991 13.864 1.00 96.06 90 ASN A O 1
ATOM 633 N N . LYS A 1 91 ? -13.274 4.910 12.314 1.00 96.38 91 LYS A N 1
ATOM 634 C CA . LYS A 1 91 ? -12.638 3.693 12.852 1.00 96.38 91 LYS A CA 1
ATOM 635 C C . LYS A 1 91 ? -11.123 3.804 12.915 1.00 96.38 91 LYS A C 1
ATOM 637 O O . LYS A 1 91 ? -10.491 4.411 12.055 1.00 96.38 91 LYS A O 1
ATOM 642 N N . CYS A 1 92 ? -10.535 3.155 13.911 1.00 98.00 92 CYS A N 1
ATOM 643 C CA . CYS A 1 92 ? -9.116 2.839 13.918 1.00 98.00 92 CYS A CA 1
ATOM 644 C C . CYS A 1 92 ? -8.921 1.504 13.197 1.00 98.00 92 CYS A C 1
ATOM 646 O O . CYS A 1 92 ? -9.257 0.448 13.735 1.00 98.00 92 CYS A O 1
ATOM 648 N N . VAL A 1 93 ? -8.385 1.545 11.983 1.00 97.50 93 VAL A N 1
ATOM 649 C CA . VAL A 1 93 ? -8.232 0.359 11.133 1.00 97.50 93 VAL A CA 1
ATOM 650 C C . VAL A 1 93 ? -6.797 -0.141 11.203 1.00 97.50 93 VAL A C 1
ATOM 652 O O . VAL A 1 93 ? -5.855 0.640 11.067 1.00 97.50 93 VAL A O 1
ATOM 655 N N . SER A 1 94 ? -6.618 -1.445 11.422 1.00 97.25 94 SER A N 1
ATOM 656 C CA . SER A 1 94 ? -5.297 -2.070 11.324 1.00 97.25 94 SER A CA 1
ATOM 657 C C . SER A 1 94 ? -4.844 -2.124 9.871 1.00 97.25 94 SER A C 1
ATOM 659 O O . SER A 1 94 ? -5.624 -2.457 8.983 1.00 97.25 94 SER A O 1
ATOM 661 N N . CYS A 1 95 ? -3.557 -1.886 9.627 1.00 98.06 95 CYS A N 1
ATOM 662 C CA . CYS A 1 95 ? -3.003 -1.917 8.277 1.00 98.06 95 CYS A CA 1
ATOM 663 C C . CYS A 1 95 ? -3.226 -3.237 7.534 1.00 98.06 95 CYS A C 1
ATOM 665 O O . CYS A 1 95 ? -3.269 -3.214 6.312 1.00 98.06 95 CYS A O 1
ATOM 667 N N . SER A 1 96 ? -3.385 -4.357 8.248 1.00 97.25 96 SER A N 1
ATOM 668 C CA . SER A 1 96 ? -3.650 -5.685 7.672 1.00 97.25 96 SER A CA 1
ATOM 669 C C . SER A 1 96 ? -5.133 -6.090 7.655 1.00 97.25 96 SER A C 1
ATOM 671 O O . SER A 1 96 ? -5.444 -7.233 7.327 1.00 97.25 96 SER A O 1
ATOM 673 N N . ASP A 1 97 ? -6.056 -5.200 8.029 1.00 96.12 97 ASP A N 1
ATOM 674 C CA . ASP A 1 97 ? -7.489 -5.506 8.084 1.00 96.12 97 ASP A CA 1
ATOM 675 C C . ASP A 1 97 ? -8.186 -5.249 6.741 1.00 96.12 97 ASP A C 1
ATOM 677 O O . ASP A 1 97 ? -8.760 -4.186 6.498 1.00 96.12 97 ASP A O 1
ATOM 681 N N . ASN A 1 98 ? -8.160 -6.256 5.871 1.00 93.31 98 ASN A N 1
ATOM 682 C CA . ASN A 1 98 ? -8.754 -6.186 4.534 1.00 93.31 98 ASN A CA 1
ATOM 683 C C . ASN A 1 98 ? -10.257 -5.893 4.525 1.00 93.31 98 ASN A C 1
ATOM 685 O O . ASN A 1 98 ? -10.765 -5.384 3.528 1.00 93.31 98 ASN A O 1
ATOM 689 N N . LEU A 1 99 ? -10.981 -6.231 5.596 1.00 91.88 99 LEU A N 1
ATOM 690 C CA . LEU A 1 99 ? -12.430 -6.023 5.657 1.00 91.88 99 LEU A CA 1
ATOM 691 C C . LEU A 1 99 ? -12.779 -4.547 5.847 1.00 91.88 99 LEU A C 1
ATOM 693 O O . LEU A 1 99 ? -13.864 -4.119 5.464 1.00 91.88 99 LEU A O 1
ATOM 697 N N . ASN A 1 100 ? -11.852 -3.773 6.410 1.00 92.50 100 ASN A N 1
ATOM 698 C CA . ASN A 1 100 ? -12.017 -2.349 6.675 1.00 92.50 100 ASN A CA 1
ATOM 699 C C . ASN A 1 100 ? -11.072 -1.485 5.817 1.00 92.50 100 ASN A C 1
ATOM 701 O O . ASN A 1 100 ? -10.768 -0.350 6.175 1.00 92.50 100 ASN A O 1
ATOM 705 N N . GLY A 1 101 ? -10.614 -2.014 4.676 1.00 93.06 101 GLY A N 1
ATOM 706 C CA . GLY A 1 101 ? -9.807 -1.279 3.695 1.00 93.06 101 GLY A CA 1
ATOM 707 C C . GLY A 1 101 ? -8.291 -1.348 3.902 1.00 93.06 101 GLY A C 1
ATOM 708 O O . GLY A 1 101 ? -7.555 -0.712 3.152 1.00 93.06 101 GLY A O 1
ATOM 709 N N . GLY A 1 102 ? -7.812 -2.110 4.888 1.00 96.31 102 GLY A N 1
ATOM 710 C CA . GLY A 1 102 ? -6.397 -2.441 5.042 1.00 96.31 102 GLY A CA 1
ATOM 711 C C . GLY A 1 102 ? -5.867 -3.317 3.900 1.00 96.31 102 GLY A C 1
ATOM 712 O O . GLY A 1 102 ? -6.613 -3.841 3.072 1.00 96.31 102 GLY A O 1
ATOM 713 N N . VAL A 1 103 ? -4.548 -3.484 3.862 1.00 97.12 103 VAL A N 1
ATOM 714 C CA . VAL A 1 103 ? -3.830 -4.259 2.847 1.00 97.12 103 VAL A CA 1
ATOM 715 C C . VAL A 1 103 ? -3.284 -5.532 3.483 1.00 97.12 103 VAL A C 1
ATOM 717 O O . VAL A 1 103 ? -2.523 -5.471 4.448 1.00 97.12 103 VAL A O 1
ATOM 720 N N . ALA A 1 104 ? -3.618 -6.695 2.919 1.00 97.31 104 ALA A N 1
ATOM 721 C CA . ALA A 1 104 ? -3.174 -7.979 3.463 1.00 97.31 104 ALA A CA 1
ATOM 722 C C . ALA A 1 104 ? -1.658 -7.997 3.638 1.00 97.31 104 ALA A C 1
ATOM 724 O O . ALA A 1 104 ? -0.916 -7.563 2.758 1.00 97.31 104 ALA A O 1
ATOM 725 N N . ASN A 1 105 ? -1.204 -8.545 4.765 1.00 96.88 105 ASN A N 1
ATOM 726 C CA . ASN A 1 105 ? 0.210 -8.636 5.115 1.00 96.88 105 ASN A CA 1
ATOM 727 C C . ASN A 1 105 ? 0.922 -7.277 5.220 1.00 96.88 105 ASN A C 1
ATOM 729 O O . ASN A 1 105 ? 2.151 -7.245 5.150 1.00 96.88 105 ASN A O 1
ATOM 733 N N . CYS A 1 106 ? 0.210 -6.167 5.410 1.00 98.12 106 CYS A N 1
ATOM 734 C CA . CYS A 1 106 ? 0.817 -4.859 5.611 1.00 98.12 106 CYS A CA 1
ATOM 735 C C . CYS A 1 106 ? 1.185 -4.615 7.083 1.00 98.12 106 CYS A C 1
ATOM 737 O O . CYS A 1 106 ? 0.327 -4.623 7.968 1.00 98.12 106 CYS A O 1
ATOM 739 N N . ALA A 1 107 ? 2.471 -4.383 7.344 1.00 96.94 107 ALA A N 1
ATOM 740 C CA . ALA A 1 107 ? 3.003 -4.137 8.682 1.00 96.94 107 ALA A CA 1
ATOM 741 C C . ALA A 1 107 ? 2.738 -2.704 9.141 1.00 96.94 107 ALA A C 1
ATOM 743 O O . ALA A 1 107 ? 2.367 -2.487 10.295 1.00 96.94 107 ALA A O 1
ATOM 744 N N . THR A 1 108 ? 2.952 -1.743 8.242 1.00 97.44 108 THR A N 1
ATOM 745 C CA . THR A 1 108 ? 2.701 -0.326 8.499 1.00 97.44 108 THR A CA 1
ATOM 746 C C . THR A 1 108 ? 2.081 0.352 7.293 1.00 97.44 108 THR A C 1
ATOM 748 O O . THR A 1 108 ? 2.399 0.020 6.150 1.00 97.44 108 THR A O 1
ATOM 751 N N . CYS A 1 109 ? 1.213 1.322 7.540 1.00 97.81 109 CYS A N 1
ATOM 752 C CA . CYS A 1 109 ? 0.439 2.005 6.517 1.00 97.81 109 CYS A CA 1
ATOM 753 C C . CYS A 1 109 ? 0.187 3.469 6.882 1.00 97.81 109 CYS A C 1
ATOM 755 O O . CYS A 1 109 ? 0.379 3.895 8.020 1.00 97.81 109 CYS A O 1
ATOM 757 N N . SER A 1 110 ? -0.257 4.234 5.895 1.00 96.38 110 SER A N 1
ATOM 758 C CA . SER A 1 110 ? -0.845 5.557 6.068 1.00 96.38 110 SER A CA 1
ATOM 759 C C . SER A 1 110 ? -2.263 5.569 5.514 1.00 96.38 110 SER A C 1
ATOM 761 O O . SER A 1 110 ? -2.645 4.711 4.721 1.00 96.38 110 SER A O 1
ATOM 763 N N . TYR A 1 111 ? -3.052 6.550 5.937 1.00 95.81 111 TYR A N 1
ATOM 764 C CA . TYR A 1 111 ? -4.358 6.825 5.357 1.00 95.81 111 TYR A CA 1
ATOM 765 C C . TYR A 1 111 ? -4.289 8.121 4.557 1.00 95.81 111 TYR A C 1
ATOM 767 O O . TYR A 1 111 ? -3.823 9.146 5.058 1.00 95.81 111 TYR A O 1
ATOM 775 N N . ASP A 1 112 ? -4.742 8.062 3.312 1.00 93.12 112 ASP A N 1
ATOM 776 C CA . ASP A 1 112 ? -4.876 9.220 2.444 1.00 93.12 112 ASP A CA 1
ATOM 777 C C . ASP A 1 112 ? -6.337 9.674 2.445 1.00 93.12 112 ASP A C 1
ATOM 779 O O . ASP A 1 112 ? -7.203 9.045 1.836 1.00 93.12 112 ASP A O 1
ATOM 783 N N . GLY A 1 113 ? -6.609 10.780 3.139 1.00 89.25 113 GLY A N 1
ATOM 784 C CA . GLY A 1 113 ? -7.960 11.326 3.268 1.00 89.25 113 GLY A CA 1
ATOM 785 C C . GLY A 1 113 ? -8.564 11.845 1.959 1.00 89.25 113 GLY A C 1
ATOM 786 O O . GLY A 1 113 ? -9.783 11.975 1.886 1.00 89.25 113 GLY A O 1
ATOM 787 N N . GLN A 1 114 ? -7.754 12.114 0.924 1.00 89.06 114 GLN A N 1
ATOM 788 C CA . GLN A 1 114 ? -8.264 12.556 -0.381 1.00 89.06 114 GLN A CA 1
ATOM 789 C C . GLN A 1 114 ? -8.811 11.374 -1.178 1.00 89.06 114 GLN A C 1
ATOM 791 O O . GLN A 1 114 ? -9.950 11.405 -1.638 1.00 89.06 114 GLN A O 1
ATOM 796 N N . SER A 1 115 ? -8.008 10.315 -1.305 1.00 90.38 115 SER A N 1
ATOM 797 C CA . SER A 1 115 ? -8.406 9.092 -2.014 1.00 90.38 115 SER A CA 1
ATOM 798 C C . SER A 1 115 ? -9.258 8.150 -1.157 1.00 90.38 115 SER A C 1
ATOM 800 O O . SER A 1 115 ? -9.808 7.185 -1.683 1.00 90.38 115 SER A O 1
ATOM 802 N N . LYS A 1 116 ? -9.384 8.432 0.150 1.00 91.50 116 LYS A N 1
ATOM 803 C CA . LYS A 1 116 ? -10.033 7.583 1.161 1.00 91.50 116 LYS A CA 1
ATOM 804 C C . LYS A 1 116 ? -9.485 6.152 1.164 1.00 91.50 116 LYS A C 1
ATOM 806 O O . LYS A 1 116 ? -10.231 5.188 1.321 1.00 91.50 116 LYS A O 1
ATOM 811 N N . LYS A 1 117 ? -8.171 6.006 0.979 1.00 92.75 117 LYS A N 1
ATOM 812 C CA . LYS A 1 117 ? -7.494 4.705 0.890 1.00 92.75 117 LYS A CA 1
ATOM 813 C C . LYS A 1 117 ? -6.390 4.567 1.923 1.00 92.75 117 LYS A C 1
ATOM 815 O O . LYS A 1 117 ? -5.658 5.513 2.218 1.00 92.75 117 LYS A O 1
ATOM 820 N N . ILE A 1 118 ? -6.240 3.348 2.432 1.00 96.50 118 ILE A N 1
ATOM 821 C CA . ILE A 1 118 ? -5.072 2.954 3.213 1.00 96.50 118 ILE A CA 1
ATOM 822 C C . ILE A 1 118 ? -3.960 2.560 2.239 1.00 96.50 118 ILE A C 1
ATOM 824 O O . ILE A 1 118 ? -4.146 1.700 1.380 1.00 96.50 118 ILE A O 1
ATOM 828 N N . LYS A 1 119 ? -2.795 3.192 2.381 1.00 96.81 119 LYS A N 1
ATOM 829 C CA . LYS A 1 119 ? -1.593 2.931 1.587 1.00 96.81 119 LYS A CA 1
ATOM 830 C C . LYS A 1 119 ? -0.576 2.202 2.451 1.00 96.81 119 LYS A C 1
ATOM 832 O O . LYS A 1 119 ? -0.140 2.706 3.485 1.00 96.81 119 LYS A O 1
ATOM 837 N N . CYS A 1 120 ? -0.199 1.003 2.036 1.00 97.88 120 CYS A N 1
ATOM 838 C CA . CYS A 1 120 ? 0.823 0.226 2.710 1.00 97.88 120 CYS A CA 1
ATOM 839 C C . CYS A 1 120 ? 2.210 0.839 2.488 1.00 97.88 120 CYS A C 1
ATOM 841 O O . CYS A 1 120 ? 2.581 1.177 1.367 1.00 97.88 120 CYS A O 1
ATOM 843 N N . ILE A 1 121 ? 2.983 0.957 3.564 1.00 95.94 121 ILE A N 1
ATOM 844 C CA . ILE A 1 121 ? 4.341 1.520 3.567 1.00 95.94 121 ILE A CA 1
ATOM 845 C C . ILE A 1 121 ? 5.381 0.409 3.714 1.00 95.94 121 ILE A C 1
ATOM 847 O O . ILE A 1 121 ? 6.456 0.484 3.121 1.00 95.94 121 ILE A O 1
ATOM 851 N N . LYS A 1 122 ? 5.076 -0.621 4.510 1.00 96.12 122 LYS A N 1
ATOM 852 C CA . LYS A 1 122 ? 5.966 -1.762 4.734 1.00 96.12 122 LYS A CA 1
ATOM 853 C C . LYS A 1 122 ? 5.158 -3.037 4.886 1.00 96.12 122 LYS A C 1
ATOM 855 O O . LYS A 1 122 ? 4.183 -3.073 5.632 1.00 96.12 122 LYS A O 1
ATOM 860 N N . CYS A 1 123 ? 5.603 -4.097 4.228 1.00 97.50 123 CYS A N 1
ATOM 861 C CA . CYS A 1 123 ? 4.996 -5.414 4.344 1.00 97.50 123 CYS A CA 1
ATOM 862 C C . CYS A 1 123 ? 5.544 -6.201 5.542 1.00 97.50 123 CYS A C 1
ATOM 864 O O . CYS A 1 123 ? 6.650 -5.964 6.027 1.00 97.50 123 CYS A O 1
ATOM 866 N N . THR A 1 124 ? 4.744 -7.141 6.031 1.00 95.25 124 THR A N 1
ATOM 867 C CA . THR A 1 124 ? 5.126 -8.116 7.057 1.00 95.25 124 THR A CA 1
ATOM 868 C C . THR A 1 124 ? 5.939 -9.255 6.446 1.00 95.25 124 THR A C 1
ATOM 870 O O . THR A 1 124 ? 5.733 -9.640 5.291 1.00 95.25 124 THR A O 1
ATOM 873 N N . GLY A 1 125 ? 6.835 -9.836 7.247 1.00 93.00 125 GLY A N 1
ATOM 874 C CA . GLY A 1 125 ? 7.620 -11.007 6.859 1.00 93.00 125 GLY A CA 1
ATOM 875 C C . GLY A 1 125 ? 8.464 -10.771 5.604 1.00 93.00 125 GLY A C 1
ATOM 876 O O . GLY A 1 125 ? 9.079 -9.721 5.451 1.00 93.00 125 GLY A O 1
ATOM 877 N N . ASN A 1 126 ? 8.464 -11.758 4.705 1.00 92.56 126 ASN A N 1
ATOM 878 C CA . ASN A 1 126 ? 9.249 -11.748 3.465 1.00 92.56 126 ASN A CA 1
ATOM 879 C C . ASN A 1 126 ? 8.458 -11.226 2.254 1.00 92.56 126 ASN A C 1
ATOM 881 O O . ASN A 1 126 ? 8.838 -11.487 1.115 1.00 92.56 126 ASN A O 1
ATOM 885 N N . ASN A 1 127 ? 7.337 -10.539 2.481 1.00 96.88 127 ASN A N 1
ATOM 886 C CA . ASN A 1 127 ? 6.534 -9.975 1.400 1.00 96.88 127 ASN A CA 1
ATOM 887 C C . ASN A 1 127 ? 7.161 -8.681 0.863 1.00 96.88 127 ASN A C 1
ATOM 889 O O . ASN A 1 127 ? 7.868 -7.973 1.579 1.00 96.88 127 ASN A O 1
ATOM 893 N N . TYR A 1 128 ? 6.863 -8.370 -0.393 1.00 97.12 128 TYR A N 1
ATOM 894 C CA . TYR A 1 128 ? 7.395 -7.244 -1.149 1.00 97.12 128 TYR A CA 1
ATOM 895 C C . TYR A 1 128 ? 6.290 -6.223 -1.365 1.00 97.12 128 TYR A C 1
ATOM 897 O O . TYR A 1 128 ? 5.201 -6.565 -1.832 1.00 97.12 128 TYR A O 1
ATOM 905 N N . LEU A 1 129 ? 6.577 -4.963 -1.044 1.00 97.94 129 LEU A N 1
ATOM 906 C CA . LEU A 1 129 ? 5.671 -3.866 -1.341 1.00 97.94 129 LEU A CA 1
ATOM 907 C C . LEU A 1 129 ? 5.672 -3.606 -2.847 1.00 97.94 129 LEU A C 1
ATOM 909 O O . LEU A 1 129 ? 6.699 -3.228 -3.412 1.00 97.94 129 LEU A O 1
ATOM 913 N N . LYS A 1 130 ? 4.517 -3.778 -3.482 1.00 97.19 130 LYS A N 1
ATOM 914 C CA . LYS A 1 130 ? 4.279 -3.426 -4.880 1.00 97.19 130 LYS A CA 1
ATOM 915 C C . LYS A 1 130 ? 3.332 -2.238 -4.946 1.00 97.19 130 LYS A C 1
ATOM 917 O O . LYS A 1 130 ? 2.225 -2.301 -4.411 1.00 97.19 130 LYS A O 1
ATOM 922 N N . THR A 1 131 ? 3.759 -1.193 -5.643 1.00 95.38 131 THR A N 1
ATOM 923 C CA . THR A 1 131 ? 2.958 0.009 -5.893 1.00 95.38 131 THR A CA 1
ATOM 924 C C . THR A 1 131 ? 2.558 0.053 -7.361 1.00 95.38 131 THR A C 1
ATOM 926 O O . THR A 1 131 ? 3.388 -0.157 -8.245 1.00 95.38 131 THR A O 1
ATOM 929 N N . THR A 1 132 ? 1.283 0.296 -7.645 1.00 92.06 132 THR A N 1
ATOM 930 C CA . THR A 1 132 ? 0.763 0.429 -9.011 1.00 92.06 132 THR A CA 1
ATOM 931 C C . THR A 1 132 ? -0.173 1.627 -9.056 1.00 92.06 132 THR A C 1
ATOM 933 O O . THR A 1 132 ? -1.279 1.586 -8.526 1.00 92.06 132 THR A O 1
ATOM 936 N N . GLY A 1 133 ? 0.300 2.723 -9.651 1.00 89.12 133 GLY A N 1
ATOM 937 C CA . GLY A 1 133 ? -0.375 4.013 -9.533 1.00 89.12 133 GLY A CA 1
ATOM 938 C C . GLY A 1 133 ? -0.423 4.456 -8.071 1.00 89.12 133 GLY A C 1
ATOM 939 O O . GLY A 1 133 ? 0.617 4.598 -7.431 1.00 89.12 133 GLY A O 1
ATOM 940 N N . GLU A 1 134 ? -1.629 4.647 -7.544 1.00 88.00 134 GLU A N 1
ATOM 941 C CA . GLU A 1 134 ? -1.850 5.036 -6.146 1.00 88.00 134 GLU A CA 1
ATOM 942 C C . GLU A 1 134 ? -2.065 3.849 -5.200 1.00 88.00 134 GLU A C 1
ATOM 944 O O . GLU A 1 134 ? -2.085 4.037 -3.982 1.00 88.00 134 GLU A O 1
ATOM 949 N N . ASP A 1 135 ? -2.230 2.644 -5.745 1.00 92.12 135 ASP A N 1
ATOM 950 C CA . ASP A 1 135 ? -2.536 1.450 -4.970 1.00 92.12 135 ASP A CA 1
ATOM 951 C C . ASP A 1 135 ? -1.262 0.724 -4.536 1.00 92.12 135 ASP A C 1
ATOM 953 O O . ASP A 1 135 ? -0.249 0.685 -5.241 1.00 92.12 135 ASP A O 1
ATOM 957 N N . THR A 1 136 ? -1.335 0.107 -3.361 1.00 96.56 136 THR A N 1
ATOM 958 C CA . THR A 1 136 ? -0.238 -0.651 -2.754 1.00 96.56 136 THR A CA 1
ATOM 959 C C . THR A 1 136 ? -0.700 -2.048 -2.384 1.00 96.56 136 THR A C 1
ATOM 961 O O . THR A 1 136 ? -1.801 -2.221 -1.863 1.00 96.56 136 THR A O 1
ATOM 964 N N . SER A 1 137 ? 0.166 -3.034 -2.574 1.00 97.12 137 SER A N 1
ATOM 965 C CA . SER A 1 137 ? -0.079 -4.424 -2.192 1.00 97.12 137 SER A CA 1
ATOM 966 C C . SER A 1 137 ? 1.189 -5.063 -1.636 1.00 97.12 137 SER A C 1
ATOM 968 O O . SER A 1 137 ? 2.300 -4.646 -1.963 1.00 97.12 137 SER A O 1
ATOM 970 N N . CYS A 1 138 ? 1.024 -6.078 -0.794 1.00 98.00 138 CYS A N 1
ATOM 971 C CA . CYS A 1 138 ? 2.119 -6.911 -0.317 1.00 98.00 138 CYS A CA 1
ATOM 972 C C . CYS A 1 138 ? 2.046 -8.270 -1.000 1.00 98.00 138 CYS A C 1
ATOM 974 O O . CYS A 1 138 ? 1.087 -9.016 -0.802 1.00 98.00 138 CYS A O 1
ATOM 976 N N . VAL A 1 139 ? 3.057 -8.573 -1.805 1.00 97.50 139 VAL A N 1
ATOM 977 C CA . VAL A 1 139 ? 3.087 -9.753 -2.674 1.00 97.50 139 VAL A CA 1
ATOM 978 C C . VAL A 1 139 ? 4.316 -10.611 -2.396 1.00 97.50 139 VAL A C 1
ATOM 980 O O . VAL A 1 139 ? 5.270 -10.165 -1.758 1.00 97.50 139 VAL A O 1
ATOM 983 N N . GLN A 1 140 ? 4.317 -11.855 -2.864 1.00 96.94 140 GLN A N 1
ATOM 984 C CA . GLN A 1 140 ? 5.502 -12.709 -2.757 1.00 96.94 140 GLN A CA 1
ATOM 985 C C . GLN A 1 140 ? 6.587 -12.302 -3.769 1.00 96.94 140 GLN A C 1
ATOM 987 O O . GLN A 1 140 ? 6.316 -11.608 -4.749 1.00 96.94 140 GLN A O 1
ATOM 992 N N . LYS A 1 141 ? 7.835 -12.730 -3.531 1.00 93.88 141 LYS A N 1
ATOM 993 C CA . LYS A 1 141 ? 9.009 -12.346 -4.342 1.00 93.88 141 LYS A CA 1
ATOM 994 C C . LYS A 1 141 ? 8.821 -12.614 -5.839 1.00 93.88 141 LYS A C 1
ATOM 996 O O . LYS A 1 141 ? 9.155 -11.778 -6.671 1.00 93.88 141 LYS A O 1
ATOM 1001 N N . ASP A 1 142 ? 8.274 -13.775 -6.170 1.00 92.69 142 ASP A N 1
ATOM 1002 C CA . ASP A 1 142 ? 7.987 -14.251 -7.528 1.00 92.69 142 ASP A CA 1
ATOM 1003 C C . ASP A 1 142 ? 6.817 -13.512 -8.205 1.00 92.69 142 ASP A C 1
ATOM 1005 O O . ASP A 1 142 ? 6.632 -13.599 -9.419 1.00 92.69 142 ASP A O 1
ATOM 1009 N N . GLN A 1 143 ? 6.047 -12.739 -7.437 1.00 95.62 143 GLN A N 1
ATOM 1010 C CA . GLN A 1 143 ? 4.954 -11.897 -7.924 1.00 95.62 143 GLN A CA 1
ATOM 1011 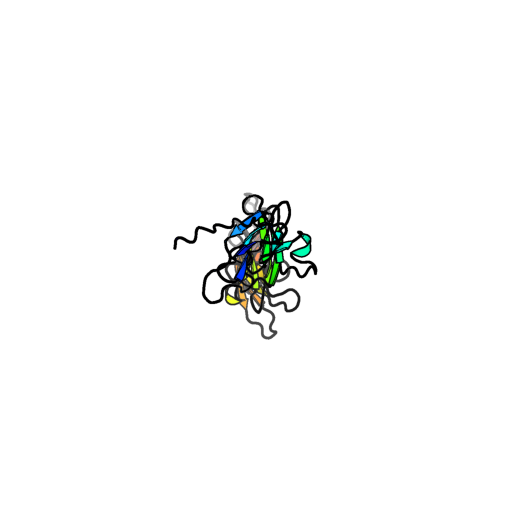C C . GLN A 1 143 ? 5.406 -10.460 -8.243 1.00 95.62 143 GLN A C 1
ATOM 1013 O O . GLN A 1 143 ? 4.632 -9.671 -8.802 1.00 95.62 143 GLN A O 1
ATOM 1018 N N . CYS A 1 144 ? 6.671 -10.117 -7.973 1.00 95.38 144 CYS A N 1
ATOM 1019 C CA . CYS A 1 144 ? 7.327 -8.953 -8.565 1.00 95.38 144 CYS A CA 1
ATOM 1020 C C . CYS A 1 144 ? 7.648 -9.235 -10.043 1.00 95.38 144 CYS A C 1
ATOM 1022 O O . CYS A 1 144 ? 8.797 -9.442 -10.420 1.00 95.38 144 CYS A O 1
ATOM 1024 N N . LYS A 1 145 ? 6.592 -9.286 -10.853 1.00 91.81 145 LYS A N 1
ATOM 1025 C CA . LYS A 1 145 ? 6.592 -9.494 -12.303 1.00 91.81 145 LYS A CA 1
ATOM 1026 C C . LYS A 1 145 ? 5.726 -8.426 -12.981 1.00 91.81 145 LYS A C 1
ATOM 1028 O O . LYS A 1 145 ? 5.207 -7.530 -12.306 1.00 91.81 145 LYS A O 1
ATOM 1033 N N . ASP A 1 146 ? 5.545 -8.551 -14.294 1.00 91.25 146 ASP A N 1
ATOM 1034 C CA . ASP A 1 146 ? 4.722 -7.657 -15.122 1.00 91.25 146 ASP A CA 1
ATOM 1035 C C . ASP A 1 146 ? 5.254 -6.214 -15.116 1.00 91.25 146 ASP A C 1
ATOM 1037 O O . ASP A 1 146 ? 4.560 -5.273 -14.741 1.00 91.25 146 ASP A O 1
ATOM 1041 N N . GLY A 1 147 ? 6.529 -6.050 -15.486 1.00 94.56 147 GLY A N 1
ATOM 1042 C CA . GLY A 1 147 ? 7.206 -4.747 -15.480 1.00 94.56 147 GLY A CA 1
ATOM 1043 C C . GLY A 1 147 ? 7.822 -4.359 -14.134 1.00 94.56 147 GLY A C 1
ATOM 1044 O O . GLY A 1 147 ? 8.247 -3.220 -13.967 1.00 94.56 147 GLY A O 1
ATOM 1045 N N . PHE A 1 148 ? 7.908 -5.301 -13.193 1.00 96.31 148 PHE A N 1
ATOM 1046 C CA . PHE A 1 148 ? 8.568 -5.129 -11.901 1.00 96.31 148 PHE A CA 1
ATOM 1047 C C . PHE A 1 148 ? 9.583 -6.243 -11.644 1.00 96.31 148 PHE A C 1
ATOM 1049 O O . PHE A 1 148 ? 9.488 -7.313 -12.243 1.00 96.31 148 PHE A O 1
ATOM 1056 N N . PHE A 1 149 ? 10.505 -6.001 -10.714 1.00 94.94 149 PHE A N 1
ATOM 1057 C CA . PHE A 1 149 ? 11.443 -6.987 -10.181 1.00 94.94 149 PHE A CA 1
ATOM 1058 C C . PHE A 1 149 ? 11.596 -6.825 -8.658 1.00 94.94 149 PHE A C 1
ATOM 1060 O O . PHE A 1 149 ? 11.396 -5.729 -8.127 1.00 94.94 149 PHE A O 1
ATOM 1067 N N . PRO A 1 150 ? 11.909 -7.901 -7.918 1.00 94.81 150 PRO A N 1
ATOM 1068 C CA . PRO A 1 150 ? 12.089 -7.835 -6.475 1.00 94.81 150 PRO A CA 1
ATOM 1069 C C . PRO A 1 150 ? 13.436 -7.213 -6.101 1.00 94.81 150 PRO A C 1
ATOM 1071 O O . PRO A 1 150 ? 14.482 -7.612 -6.617 1.00 94.81 150 PRO A O 1
ATOM 1074 N N . LYS A 1 151 ? 13.408 -6.308 -5.123 1.00 91.25 151 LYS A N 1
ATOM 1075 C CA . LYS A 1 151 ? 14.576 -5.788 -4.415 1.00 91.25 151 LYS A CA 1
ATOM 1076 C C . LYS A 1 151 ? 14.442 -6.071 -2.923 1.00 91.25 151 LYS A C 1
ATOM 1078 O O . LYS A 1 151 ? 13.461 -5.681 -2.284 1.00 91.25 151 LYS A O 1
ATOM 1083 N N . ASP A 1 152 ? 15.449 -6.749 -2.390 1.00 91.06 152 ASP A N 1
ATOM 1084 C CA . ASP A 1 152 ? 15.547 -7.064 -0.969 1.00 91.06 152 ASP A CA 1
ATOM 1085 C C . ASP A 1 152 ? 16.081 -5.830 -0.226 1.00 91.06 152 ASP A C 1
ATOM 1087 O O . ASP A 1 152 ? 17.069 -5.226 -0.648 1.00 91.06 152 ASP A O 1
ATOM 1091 N N . ASP A 1 153 ? 15.429 -5.447 0.872 1.00 87.06 153 ASP A N 1
ATOM 1092 C CA . ASP A 1 153 ? 15.877 -4.350 1.735 1.00 87.06 153 ASP A CA 1
ATOM 1093 C C . ASP A 1 153 ? 15.464 -4.645 3.180 1.00 87.06 153 ASP A C 1
ATOM 1095 O O . ASP A 1 153 ? 14.300 -4.519 3.570 1.00 87.06 153 ASP A O 1
ATOM 1099 N N . SER A 1 154 ? 16.436 -5.049 3.996 1.00 79.06 154 SER A N 1
ATOM 1100 C CA . SER A 1 154 ? 16.208 -5.397 5.401 1.00 79.06 154 SER A CA 1
ATOM 1101 C C . SER A 1 154 ? 15.811 -4.199 6.268 1.00 79.06 154 SER A C 1
ATOM 1103 O O . SER A 1 154 ? 15.188 -4.376 7.317 1.00 79.06 154 SER A O 1
ATOM 1105 N N . SER A 1 155 ? 16.156 -2.981 5.848 1.00 83.38 155 SER A N 1
ATOM 1106 C CA . SER A 1 155 ? 15.938 -1.755 6.616 1.00 83.38 155 SER A CA 1
ATOM 1107 C C . SER A 1 155 ? 14.582 -1.140 6.265 1.00 83.38 155 SER A C 1
ATOM 1109 O O . SER A 1 155 ? 13.676 -1.070 7.109 1.00 83.38 155 SER A O 1
ATOM 1111 N N . ALA A 1 156 ? 14.400 -0.760 4.998 1.00 85.00 156 ALA A N 1
ATOM 1112 C CA . ALA A 1 156 ? 13.183 -0.114 4.509 1.00 85.00 156 ALA A CA 1
ATOM 1113 C C . ALA A 1 156 ? 12.043 -1.108 4.218 1.00 85.00 156 ALA A C 1
ATOM 1115 O O . ALA A 1 156 ? 10.888 -0.697 4.117 1.00 85.00 156 ALA A O 1
ATOM 1116 N N . GLY A 1 157 ? 12.341 -2.409 4.157 1.00 90.75 157 GLY A N 1
ATOM 1117 C CA . GLY A 1 157 ? 11.409 -3.457 3.749 1.00 90.75 157 GLY A CA 1
ATOM 1118 C C . GLY A 1 157 ? 11.500 -3.745 2.252 1.00 90.75 157 GLY A C 1
ATOM 1119 O O . GLY A 1 157 ? 11.719 -2.843 1.446 1.00 90.75 157 GLY A O 1
ATOM 1120 N N . ASN A 1 158 ? 11.306 -5.013 1.899 1.00 94.25 158 ASN A N 1
ATOM 1121 C CA . ASN A 1 158 ? 11.391 -5.518 0.532 1.00 94.25 158 ASN A CA 1
ATOM 1122 C C . ASN A 1 158 ? 10.385 -4.831 -0.408 1.00 94.25 158 ASN A C 1
ATOM 1124 O O . ASN A 1 158 ? 9.244 -4.559 -0.016 1.00 94.25 158 ASN A O 1
ATOM 1128 N N . LYS A 1 159 ? 10.779 -4.590 -1.665 1.00 95.19 159 LYS A N 1
ATOM 1129 C CA . LYS A 1 159 ? 9.958 -3.866 -2.656 1.00 95.19 159 LYS A CA 1
ATOM 1130 C C . LYS A 1 159 ? 9.975 -4.536 -4.022 1.00 95.19 159 LYS A C 1
ATOM 1132 O O . LYS A 1 159 ? 11.006 -5.047 -4.449 1.00 95.19 159 LYS A O 1
ATOM 1137 N N . CYS A 1 160 ? 8.857 -4.476 -4.733 1.00 96.50 160 CYS A N 1
ATOM 1138 C CA . CYS A 1 160 ? 8.843 -4.673 -6.175 1.00 96.50 160 CYS A CA 1
ATOM 1139 C C . CYS A 1 160 ? 9.126 -3.321 -6.837 1.00 96.50 160 CYS A C 1
ATOM 1141 O O . CYS A 1 160 ? 8.291 -2.417 -6.767 1.00 96.50 160 CYS A O 1
ATOM 1143 N N . LEU A 1 161 ? 10.287 -3.179 -7.469 1.00 95.12 161 LEU A N 1
ATOM 1144 C CA . LEU A 1 161 ? 10.653 -1.967 -8.198 1.00 95.12 161 LEU A CA 1
ATOM 1145 C C . LEU A 1 161 ? 10.281 -2.090 -9.674 1.00 95.12 161 LEU A C 1
ATOM 1147 O O . LEU A 1 161 ? 10.355 -3.193 -10.219 1.00 95.12 161 LEU A O 1
ATOM 1151 N N . PRO A 1 162 ? 9.859 -0.996 -10.329 1.00 96.00 162 PRO A N 1
ATOM 1152 C CA . PRO A 1 162 ? 9.570 -1.026 -11.753 1.00 96.00 162 PRO A CA 1
ATOM 1153 C C . PRO A 1 162 ? 10.857 -1.269 -12.551 1.00 96.00 162 PRO A C 1
ATOM 1155 O O . PRO A 1 162 ? 11.928 -0.795 -12.185 1.00 96.00 162 PRO A O 1
ATOM 1158 N N . CYS A 1 163 ? 10.776 -1.989 -13.669 1.00 96.00 163 CYS A N 1
ATOM 1159 C CA . CYS A 1 163 ? 11.946 -2.329 -14.487 1.00 96.00 163 CYS A CA 1
ATOM 1160 C C . CYS A 1 163 ? 12.686 -1.103 -15.043 1.00 96.00 163 CYS A C 1
ATOM 1162 O O . CYS A 1 163 ? 13.872 -1.205 -15.343 1.00 96.00 163 CYS A O 1
ATOM 1164 N N . ASN A 1 164 ? 12.007 0.039 -15.161 1.00 95.19 164 ASN A N 1
ATOM 1165 C CA . ASN A 1 164 ? 12.572 1.333 -15.539 1.00 95.19 164 ASN A CA 1
ATOM 1166 C C . ASN A 1 164 ? 12.830 2.266 -14.348 1.00 95.19 164 ASN A C 1
ATOM 1168 O O . ASN A 1 164 ? 12.935 3.477 -14.555 1.00 95.19 164 ASN A O 1
ATOM 1172 N N . ASP A 1 165 ? 12.909 1.735 -13.125 1.00 94.19 165 ASP A N 1
ATOM 1173 C CA . ASP A 1 165 ? 13.321 2.507 -11.955 1.00 94.19 165 ASP A CA 1
ATOM 1174 C C . ASP A 1 165 ? 14.639 3.245 -12.240 1.00 94.19 165 ASP A C 1
ATOM 1176 O O . ASP A 1 165 ? 15.567 2.686 -12.827 1.00 94.19 165 ASP A O 1
ATOM 1180 N N . SER A 1 166 ? 14.719 4.516 -11.849 1.00 89.38 166 SER A N 1
ATOM 1181 C CA . SER A 1 166 ? 15.860 5.379 -12.175 1.00 89.38 166 SER A CA 1
ATOM 1182 C C . SER A 1 166 ? 17.142 5.022 -11.422 1.00 89.38 166 SER A C 1
ATOM 1184 O O . SER A 1 166 ? 18.211 5.506 -11.791 1.00 89.38 166 SER A O 1
ATOM 1186 N N . THR A 1 167 ? 17.031 4.243 -10.347 1.00 89.94 167 THR A N 1
ATOM 1187 C CA . THR A 1 167 ? 18.138 3.916 -9.443 1.00 89.94 167 THR A CA 1
ATOM 1188 C C . THR A 1 167 ? 18.579 2.475 -9.631 1.00 89.94 167 THR A C 1
ATOM 1190 O O . THR A 1 167 ? 19.765 2.207 -9.801 1.00 89.94 167 THR A O 1
ATOM 1193 N N . ASP A 1 168 ? 17.617 1.554 -9.601 1.00 89.88 168 ASP A N 1
ATOM 1194 C CA . ASP A 1 168 ? 17.874 0.113 -9.590 1.00 89.88 168 ASP A CA 1
ATOM 1195 C C . ASP A 1 168 ? 17.453 -0.585 -10.890 1.00 89.88 168 ASP A C 1
ATOM 1197 O O . ASP A 1 168 ? 17.756 -1.761 -11.092 1.00 89.88 168 ASP A O 1
ATOM 1201 N N . GLY A 1 169 ? 16.717 0.118 -11.753 1.00 92.44 169 GLY A N 1
ATOM 1202 C CA . GLY A 1 169 ? 16.195 -0.401 -13.007 1.00 92.44 169 GLY A CA 1
ATOM 1203 C C . GLY A 1 169 ? 17.097 -0.126 -14.211 1.00 92.44 169 GLY A C 1
ATOM 1204 O O . GLY A 1 169 ? 18.219 0.373 -14.115 1.00 92.44 169 GLY A O 1
ATOM 1205 N N . ILE A 1 170 ? 16.568 -0.445 -15.391 1.00 93.31 170 ILE A N 1
ATOM 1206 C CA . ILE A 1 170 ? 17.148 -0.110 -16.691 1.00 93.31 170 ILE A CA 1
ATOM 1207 C C . ILE A 1 170 ? 16.254 0.948 -17.334 1.00 93.31 170 ILE A C 1
ATOM 1209 O O . ILE A 1 170 ? 15.099 0.679 -17.670 1.00 93.31 170 ILE A O 1
ATOM 1213 N N . ALA A 1 171 ? 16.788 2.150 -17.554 1.00 94.50 171 ALA A N 1
ATOM 1214 C CA . ALA A 1 171 ? 16.046 3.235 -18.194 1.00 94.50 171 ALA A CA 1
ATOM 1215 C C . ALA A 1 171 ? 15.375 2.776 -19.506 1.00 94.50 171 ALA A C 1
ATOM 1217 O O . ALA A 1 171 ? 15.988 2.093 -20.328 1.00 94.50 171 ALA A O 1
ATOM 1218 N N . ASN A 1 172 ? 14.110 3.165 -19.696 1.00 94.25 172 ASN A N 1
ATOM 1219 C CA . ASN A 1 172 ? 13.257 2.799 -20.840 1.00 94.25 172 ASN A CA 1
ATOM 1220 C C . ASN A 1 172 ? 12.964 1.294 -21.001 1.00 94.25 172 ASN A C 1
ATOM 1222 O O . ASN A 1 172 ? 12.438 0.875 -22.036 1.00 94.25 172 ASN A O 1
ATOM 1226 N N . CYS A 1 173 ? 13.250 0.479 -19.983 1.00 96.06 173 CYS A N 1
ATOM 1227 C CA . CYS A 1 173 ? 12.884 -0.928 -19.976 1.00 96.06 173 CYS A CA 1
ATOM 1228 C C . CYS A 1 173 ? 11.442 -1.137 -19.495 1.00 96.06 173 CYS A C 1
ATOM 1230 O O . CYS A 1 173 ? 11.108 -0.842 -18.351 1.00 96.06 173 CYS A O 1
ATOM 1232 N N . ALA A 1 174 ? 10.583 -1.676 -20.358 1.00 95.62 174 ALA A N 1
ATOM 1233 C CA . ALA A 1 174 ? 9.181 -1.931 -20.033 1.00 95.62 174 ALA A CA 1
ATOM 1234 C C . ALA A 1 174 ? 8.982 -3.243 -19.254 1.00 95.62 174 ALA A C 1
ATOM 1236 O O . ALA A 1 174 ? 8.168 -3.299 -18.338 1.00 95.62 174 ALA A O 1
ATOM 1237 N N . MET A 1 175 ? 9.736 -4.294 -19.588 1.00 95.69 175 MET A N 1
ATOM 1238 C CA . MET A 1 175 ? 9.725 -5.567 -18.860 1.00 95.69 175 MET A CA 1
ATOM 1239 C C . MET A 1 175 ? 11.140 -6.086 -18.706 1.00 95.69 175 MET A C 1
ATOM 1241 O O . MET A 1 175 ? 11.949 -5.992 -19.628 1.00 95.69 175 MET A O 1
ATOM 1245 N N . CYS A 1 176 ? 11.418 -6.720 -17.577 1.00 94.88 176 CYS A N 1
ATOM 1246 C CA . CYS A 1 176 ? 12.731 -7.226 -17.234 1.00 94.88 176 CYS A CA 1
ATOM 1247 C C . CYS A 1 176 ? 12.652 -8.647 -16.679 1.00 94.88 176 CYS A C 1
ATOM 1249 O O . CYS A 1 176 ? 11.618 -9.085 -16.178 1.00 94.88 176 CYS A O 1
ATOM 1251 N N . ALA A 1 177 ? 13.763 -9.366 -16.795 1.00 92.25 177 ALA A N 1
ATOM 1252 C CA . ALA A 1 177 ? 13.953 -10.684 -16.220 1.00 92.25 177 ALA A CA 1
ATOM 1253 C C . ALA A 1 177 ? 15.057 -10.624 -15.169 1.00 92.25 177 ALA A C 1
ATOM 1255 O O . ALA A 1 177 ? 16.094 -9.991 -15.381 1.00 92.25 177 ALA A O 1
ATOM 1256 N N . LEU A 1 178 ? 14.841 -11.316 -14.052 1.00 89.19 178 LEU A N 1
ATOM 1257 C CA . LEU A 1 178 ? 15.859 -11.494 -13.029 1.00 89.19 178 LEU A CA 1
ATOM 1258 C C . LEU A 1 178 ? 17.024 -12.321 -13.566 1.00 89.19 178 LEU A C 1
ATOM 1260 O O . LEU A 1 178 ? 16.843 -13.389 -14.149 1.00 89.19 178 LEU A O 1
ATOM 1264 N N . VAL A 1 179 ? 18.224 -11.842 -13.284 1.00 84.19 179 VAL A N 1
ATOM 1265 C CA . VAL A 1 179 ? 19.477 -12.560 -13.445 1.00 84.19 179 VAL A CA 1
ATOM 1266 C C . VAL A 1 179 ? 20.040 -12.767 -12.049 1.00 84.19 179 VAL A C 1
ATOM 1268 O O . VAL A 1 179 ? 20.372 -11.824 -11.330 1.00 84.19 179 VAL A O 1
ATOM 1271 N N . THR A 1 180 ? 20.130 -14.023 -11.633 1.00 67.69 180 THR A N 1
ATOM 1272 C CA . THR A 1 180 ? 20.780 -14.383 -10.375 1.00 67.69 180 THR A CA 1
ATOM 1273 C C . THR A 1 180 ? 22.271 -14.085 -10.487 1.00 67.69 180 THR A C 1
ATOM 1275 O O . THR A 1 180 ? 22.983 -14.759 -11.232 1.00 67.69 180 THR A O 1
ATOM 1278 N N . SER A 1 181 ? 22.744 -13.068 -9.767 1.00 58.09 181 SER A N 1
ATOM 1279 C CA . SER A 1 181 ? 24.172 -12.788 -9.638 1.00 58.09 181 SER A CA 1
ATOM 1280 C C . SER A 1 181 ? 24.775 -13.597 -8.486 1.00 58.09 181 SER A C 1
ATOM 1282 O O . SER A 1 181 ? 24.100 -13.910 -7.504 1.00 58.09 181 SER A O 1
ATOM 1284 N N . GLN A 1 182 ? 26.066 -13.922 -8.585 1.00 51.16 182 GLN A N 1
ATOM 1285 C CA . GLN A 1 182 ? 26.809 -14.610 -7.520 1.00 51.16 182 GLN A CA 1
ATOM 1286 C C . GLN A 1 182 ? 26.972 -13.752 -6.248 1.00 51.16 182 GLN A C 1
ATOM 1288 O O . GLN A 1 182 ? 27.310 -14.290 -5.199 1.00 51.16 182 GLN A O 1
ATOM 1293 N N . SER A 1 183 ? 26.721 -12.438 -6.316 1.00 54.59 183 SER A N 1
ATOM 1294 C CA . SER A 1 183 ? 26.884 -11.493 -5.202 1.00 54.59 183 SER A CA 1
ATOM 1295 C C . SER A 1 183 ? 25.601 -11.233 -4.399 1.00 54.59 183 SER A C 1
ATOM 1297 O O . SER A 1 183 ? 25.611 -10.399 -3.497 1.00 54.59 183 SER A O 1
ATOM 1299 N N . GLY A 1 184 ? 24.493 -11.918 -4.705 1.00 52.41 184 GLY A N 1
ATOM 1300 C CA . 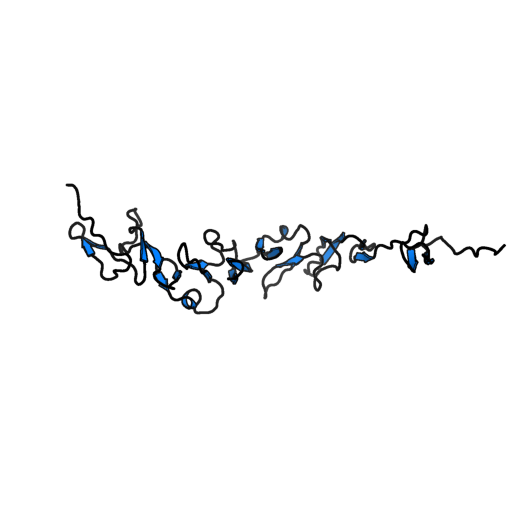GLY A 1 184 ? 23.232 -11.798 -3.959 1.00 52.41 184 GLY A CA 1
ATOM 1301 C C . GLY A 1 184 ? 22.404 -10.544 -4.271 1.00 52.41 184 GLY A C 1
ATOM 1302 O O . GLY A 1 184 ? 21.248 -10.472 -3.863 1.00 52.41 184 GLY A O 1
ATOM 1303 N N . ALA A 1 185 ? 22.934 -9.589 -5.043 1.00 57.09 185 ALA A N 1
ATOM 1304 C CA . ALA A 1 185 ? 22.149 -8.488 -5.595 1.00 57.09 185 ALA A CA 1
ATOM 1305 C C . ALA A 1 185 ? 21.328 -8.986 -6.795 1.00 57.09 185 ALA A C 1
ATOM 1307 O O . ALA A 1 185 ? 21.872 -9.613 -7.711 1.00 57.09 185 ALA A O 1
ATOM 1308 N N . ALA A 1 186 ? 20.021 -8.714 -6.808 1.00 60.88 186 ALA A N 1
ATOM 1309 C CA . ALA A 1 186 ? 19.190 -8.972 -7.979 1.00 60.88 186 ALA A CA 1
ATOM 1310 C C . ALA A 1 186 ? 19.697 -8.112 -9.147 1.00 60.88 186 ALA A C 1
ATOM 1312 O O . ALA A 1 186 ? 19.563 -6.892 -9.121 1.00 60.88 186 ALA A O 1
ATOM 1313 N N . LEU A 1 187 ? 20.305 -8.743 -10.153 1.00 80.38 187 LEU A N 1
ATOM 1314 C CA . LEU A 1 187 ? 20.567 -8.100 -11.437 1.00 80.38 187 LEU A CA 1
ATOM 1315 C C . LEU A 1 187 ? 19.355 -8.342 -12.333 1.00 80.38 187 LEU A C 1
ATOM 1317 O O . LEU A 1 187 ? 18.681 -9.364 -12.206 1.00 80.38 187 LEU A O 1
ATOM 1321 N N . ILE A 1 188 ? 19.070 -7.421 -13.245 1.00 91.25 188 ILE A N 1
ATOM 1322 C CA . ILE A 1 188 ? 18.003 -7.590 -14.230 1.00 91.25 188 ILE A CA 1
ATOM 1323 C C . ILE A 1 188 ? 18.551 -7.444 -15.645 1.00 91.25 188 ILE A C 1
ATOM 1325 O O . ILE A 1 188 ? 19.519 -6.726 -15.885 1.00 91.25 188 ILE A O 1
ATOM 1329 N N . THR A 1 189 ? 17.912 -8.120 -16.592 1.00 93.69 189 THR A N 1
ATOM 1330 C CA . THR A 1 189 ? 18.060 -7.845 -18.026 1.00 93.69 189 THR A CA 1
ATOM 1331 C C . THR A 1 189 ? 16.750 -7.322 -18.561 1.00 93.69 189 THR A C 1
ATOM 1333 O O . THR A 1 189 ? 15.677 -7.733 -18.117 1.00 93.69 189 THR A O 1
ATOM 1336 N N . CYS A 1 190 ? 16.825 -6.422 -19.530 1.00 94.88 190 CYS A N 1
ATOM 1337 C CA . CYS A 1 190 ? 15.632 -5.976 -20.208 1.00 94.88 190 CYS A CA 1
ATOM 1338 C C . CYS A 1 190 ? 15.138 -7.059 -21.177 1.00 94.88 190 CYS A C 1
ATOM 1340 O O . CYS A 1 190 ? 15.921 -7.738 -21.840 1.00 94.88 190 CYS A O 1
ATOM 1342 N N . THR A 1 191 ? 13.825 -7.239 -21.254 1.00 94.94 191 THR A N 1
ATOM 1343 C CA . THR A 1 191 ? 13.171 -8.195 -22.164 1.00 94.94 191 THR A CA 1
ATOM 1344 C C . THR A 1 191 ? 12.287 -7.482 -23.175 1.00 94.94 191 THR A C 1
ATOM 1346 O O . THR A 1 191 ? 12.243 -7.891 -24.333 1.00 94.94 191 THR A O 1
ATOM 1349 N N . THR A 1 192 ? 11.664 -6.370 -22.775 1.00 94.62 192 THR A N 1
ATOM 1350 C CA . THR A 1 192 ? 10.925 -5.476 -23.670 1.00 94.62 192 THR A CA 1
ATOM 1351 C C . THR A 1 192 ? 11.212 -4.024 -23.320 1.00 94.62 192 THR A C 1
ATOM 1353 O O . THR A 1 192 ? 11.377 -3.682 -22.151 1.00 94.62 192 THR A O 1
ATOM 1356 N N . TYR A 1 193 ? 11.191 -3.150 -24.316 1.00 92.94 193 TYR A N 1
ATOM 1357 C CA . TYR A 1 193 ? 11.483 -1.725 -24.184 1.00 92.94 193 TYR A CA 1
ATOM 1358 C C . TYR A 1 193 ? 10.241 -0.866 -24.440 1.00 92.94 193 TYR A C 1
ATOM 1360 O O . TYR A 1 193 ? 9.266 -1.313 -25.046 1.00 92.94 193 TYR A O 1
ATOM 1368 N N . VAL A 1 194 ? 10.289 0.384 -23.986 1.00 92.38 194 VAL A N 1
ATOM 1369 C CA . VAL A 1 194 ? 9.295 1.406 -24.341 1.00 92.38 194 VAL A CA 1
ATOM 1370 C C . VAL A 1 194 ? 9.394 1.729 -25.840 1.00 92.38 194 VAL A C 1
ATOM 1372 O O . VAL A 1 194 ? 10.485 1.733 -26.408 1.00 92.38 194 VAL A O 1
ATOM 1375 N N . VAL A 1 195 ? 8.260 2.006 -26.494 1.00 88.25 195 VAL A N 1
ATOM 1376 C CA . VAL A 1 195 ? 8.205 2.391 -27.919 1.00 88.25 195 VAL A CA 1
ATOM 1377 C C . VAL A 1 195 ? 9.209 3.513 -28.223 1.00 88.25 195 VAL A C 1
ATOM 1379 O O . VAL A 1 195 ? 9.299 4.487 -27.480 1.00 88.25 195 VAL A O 1
ATOM 1382 N N . GLY A 1 196 ? 9.961 3.367 -29.318 1.00 84.31 196 GLY A N 1
ATOM 1383 C CA . GLY A 1 196 ? 11.035 4.293 -29.705 1.00 84.31 196 GLY A CA 1
ATOM 1384 C C . GLY A 1 196 ? 12.431 3.887 -29.223 1.00 84.31 196 GLY A C 1
ATOM 1385 O O . GLY A 1 196 ? 13.401 4.577 -29.526 1.00 84.31 196 GLY A O 1
ATOM 1386 N N . TYR A 1 197 ? 12.554 2.761 -28.518 1.00 90.75 197 TYR A N 1
ATOM 1387 C CA . TYR A 1 197 ? 13.831 2.190 -28.087 1.00 90.75 197 TYR A CA 1
ATOM 1388 C C . TYR A 1 197 ? 14.071 0.803 -28.698 1.00 90.75 197 TYR A C 1
ATOM 1390 O O . TYR A 1 197 ? 13.217 0.250 -29.388 1.00 90.75 197 TYR A O 1
ATOM 1398 N N . LYS A 1 198 ? 15.264 0.257 -28.472 1.00 90.06 198 LYS A N 1
ATOM 1399 C CA . LYS A 1 198 ? 15.691 -1.107 -28.798 1.00 90.06 198 LYS A CA 1
ATOM 1400 C C . LYS A 1 198 ? 16.609 -1.630 -27.692 1.00 90.06 198 LYS A C 1
ATOM 1402 O O . LYS A 1 198 ? 17.237 -0.843 -26.989 1.00 90.06 198 LYS A O 1
ATOM 1407 N N . LEU A 1 199 ? 16.718 -2.947 -27.540 1.00 91.62 199 LEU A N 1
ATOM 1408 C CA . LEU A 1 199 ? 17.675 -3.540 -26.598 1.00 91.62 199 LEU A CA 1
ATOM 1409 C C . LEU A 1 199 ? 19.112 -3.446 -27.123 1.00 91.62 199 LEU A C 1
ATOM 1411 O O . LEU A 1 199 ? 19.351 -3.649 -28.315 1.00 91.62 199 LEU A O 1
ATOM 1415 N N . SER A 1 200 ? 20.066 -3.225 -26.217 1.00 88.56 200 SER A N 1
ATOM 1416 C CA . SER A 1 200 ? 21.482 -3.501 -26.471 1.00 88.56 200 SER A CA 1
ATOM 1417 C C . SER A 1 200 ? 21.719 -5.003 -26.681 1.00 88.56 200 SER A C 1
ATOM 1419 O O . SER A 1 200 ? 20.907 -5.843 -26.282 1.00 88.56 200 SER A O 1
ATOM 1421 N N . ALA A 1 201 ? 22.854 -5.366 -27.285 1.00 87.69 201 ALA A N 1
ATOM 1422 C CA . ALA A 1 201 ? 23.184 -6.766 -27.575 1.00 87.69 201 ALA A CA 1
ATOM 1423 C C . ALA A 1 201 ? 23.216 -7.658 -26.315 1.00 87.69 201 ALA A C 1
ATOM 1425 O O . ALA A 1 201 ? 22.804 -8.815 -26.358 1.00 87.69 201 ALA A O 1
ATOM 1426 N N . ASP A 1 202 ? 23.665 -7.105 -25.188 1.00 88.06 202 ASP A N 1
ATOM 1427 C CA . ASP A 1 202 ? 23.729 -7.764 -23.879 1.00 88.06 202 ASP A CA 1
ATOM 1428 C C . ASP A 1 202 ? 22.448 -7.592 -23.039 1.00 88.06 202 ASP A C 1
ATOM 1430 O O . ASP A 1 202 ? 22.363 -8.123 -21.933 1.00 88.06 202 ASP A O 1
ATOM 1434 N N . LYS A 1 203 ? 21.442 -6.870 -23.557 1.00 91.69 203 LYS A N 1
ATOM 1435 C CA . LYS A 1 203 ? 20.149 -6.585 -22.908 1.00 91.69 203 LYS A CA 1
ATOM 1436 C C . LYS A 1 203 ? 20.242 -5.827 -21.580 1.00 91.69 203 LYS A C 1
ATOM 1438 O O . LYS A 1 203 ? 19.268 -5.793 -20.825 1.00 91.69 203 LYS A O 1
ATOM 1443 N N . THR A 1 204 ? 21.381 -5.207 -21.282 1.00 90.69 204 THR A N 1
ATOM 1444 C CA . THR A 1 204 ? 21.565 -4.414 -20.056 1.00 90.69 204 THR A CA 1
ATOM 1445 C C . THR A 1 204 ? 21.137 -2.956 -20.230 1.00 90.69 204 THR A C 1
ATOM 1447 O O . THR A 1 204 ? 21.054 -2.218 -19.249 1.00 90.69 204 THR A O 1
ATOM 1450 N N . LYS A 1 205 ? 20.839 -2.524 -21.465 1.00 91.62 205 LYS A N 1
ATOM 1451 C CA . LYS A 1 205 ? 20.432 -1.154 -21.800 1.00 91.62 205 LYS A CA 1
ATOM 1452 C C . LYS A 1 205 ? 19.322 -1.134 -22.849 1.00 91.62 205 LYS A C 1
ATOM 1454 O O . LYS A 1 205 ? 19.215 -2.035 -23.682 1.00 91.62 205 LYS A O 1
ATOM 1459 N N . CYS A 1 206 ? 18.528 -0.065 -22.827 1.00 91.88 206 CYS A N 1
ATOM 1460 C CA . CYS A 1 206 ? 17.643 0.305 -23.927 1.00 91.88 206 CYS A CA 1
ATOM 1461 C C . CYS A 1 206 ? 18.220 1.534 -24.636 1.00 91.88 206 CYS A C 1
ATOM 1463 O O . CYS A 1 206 ? 18.378 2.593 -24.031 1.00 91.88 206 CYS A O 1
ATOM 1465 N N . GLU A 1 207 ? 18.540 1.387 -25.913 1.00 89.69 207 GLU A N 1
ATOM 1466 C CA . GLU A 1 207 ? 19.081 2.438 -26.771 1.00 89.69 207 GLU A CA 1
ATOM 1467 C C . GLU A 1 207 ? 17.959 3.031 -27.618 1.00 89.69 207 GLU A C 1
ATOM 1469 O O . GLU A 1 207 ? 17.004 2.330 -27.946 1.00 89.69 207 GLU A O 1
ATOM 1474 N N . ALA A 1 208 ? 18.056 4.305 -27.996 1.00 87.19 208 ALA A N 1
ATOM 1475 C CA . ALA A 1 208 ? 17.081 4.890 -28.910 1.00 87.19 208 ALA A CA 1
ATOM 1476 C C . ALA A 1 208 ? 17.062 4.096 -30.230 1.00 87.19 208 ALA A C 1
ATOM 1478 O O . ALA A 1 208 ? 18.111 3.762 -30.797 1.00 87.19 208 ALA A O 1
ATOM 1479 N N . ALA A 1 209 ? 15.866 3.759 -30.709 1.00 81.12 209 ALA A N 1
ATOM 1480 C CA . ALA A 1 209 ? 15.708 3.187 -32.033 1.00 81.12 209 ALA A CA 1
ATOM 1481 C C . ALA A 1 209 ? 15.878 4.320 -33.046 1.00 81.12 209 ALA A C 1
ATOM 1483 O O . ALA A 1 209 ? 15.172 5.323 -32.978 1.00 81.12 209 ALA A O 1
ATOM 1484 N N . SER A 1 210 ? 16.828 4.168 -33.966 1.00 76.56 210 SER A N 1
ATOM 1485 C CA . SER A 1 210 ? 16.992 5.134 -35.046 1.00 76.56 210 SER A CA 1
ATOM 1486 C C . SER A 1 210 ? 15.811 5.029 -36.010 1.00 76.56 210 SER A C 1
ATOM 1488 O O . SER A 1 210 ? 15.444 3.925 -36.423 1.00 76.56 210 SER A O 1
ATOM 1490 N N . ASN A 1 211 ? 15.234 6.174 -36.370 1.00 75.12 211 ASN A N 1
ATOM 1491 C CA . ASN A 1 211 ? 14.157 6.266 -37.357 1.00 75.12 211 ASN A CA 1
ATOM 1492 C C . ASN A 1 211 ? 14.676 6.661 -38.746 1.00 75.12 211 ASN A C 1
ATOM 1494 O O . ASN A 1 211 ? 13.901 7.156 -39.570 1.00 75.12 211 ASN A O 1
ATOM 1498 N N . CYS A 1 212 ? 15.974 6.469 -39.006 1.00 79.69 212 CYS A N 1
ATOM 1499 C CA . CYS A 1 212 ? 16.551 6.770 -40.306 1.00 79.69 212 CYS A CA 1
ATOM 1500 C C . CYS A 1 212 ? 15.835 5.999 -41.413 1.00 79.69 212 CYS A C 1
ATOM 1502 O O . CYS A 1 212 ? 15.782 4.767 -41.410 1.00 79.69 212 CYS A O 1
ATOM 1504 N N . LYS A 1 213 ? 15.313 6.733 -42.393 1.00 80.19 213 LYS A N 1
ATOM 1505 C CA . LYS A 1 213 ? 14.746 6.170 -43.621 1.00 80.19 213 LYS A CA 1
ATOM 1506 C C . LYS A 1 213 ? 15.832 5.695 -44.579 1.00 80.19 213 LYS A C 1
ATOM 1508 O O . LYS A 1 213 ? 15.565 4.836 -45.418 1.00 80.19 213 LYS A O 1
ATOM 1513 N N . THR A 1 214 ? 17.036 6.256 -44.477 1.00 77.69 214 THR A N 1
ATOM 1514 C CA . THR A 1 214 ? 18.168 5.925 -45.343 1.00 77.69 214 THR A CA 1
ATOM 1515 C C . THR A 1 214 ? 18.566 4.455 -45.148 1.00 77.69 214 THR A C 1
ATOM 1517 O O . THR A 1 214 ? 19.001 4.082 -44.054 1.00 77.69 214 THR A O 1
ATOM 1520 N N . PRO A 1 215 ? 18.453 3.592 -46.178 1.00 75.25 215 PRO A N 1
ATOM 1521 C CA . PRO A 1 215 ? 18.769 2.174 -46.041 1.00 75.25 215 PRO A CA 1
ATOM 1522 C C . PRO A 1 215 ? 20.220 1.948 -45.608 1.00 75.25 215 PRO A C 1
ATOM 1524 O O . PRO A 1 215 ? 21.146 2.541 -46.158 1.00 75.25 215 PRO A O 1
ATOM 1527 N N . GLY A 1 216 ? 20.422 1.079 -44.615 1.00 74.56 216 GLY A N 1
ATOM 1528 C CA . GLY A 1 216 ? 21.752 0.780 -44.077 1.00 74.56 216 GLY A CA 1
ATOM 1529 C C . GLY A 1 216 ? 22.355 1.892 -43.211 1.00 74.56 216 GLY A C 1
ATOM 1530 O O . GLY A 1 216 ? 23.506 1.760 -42.787 1.00 74.56 216 GLY A O 1
ATOM 1531 N N . CYS A 1 217 ? 21.597 2.955 -42.932 1.00 76.31 217 CYS A N 1
ATOM 1532 C CA . CYS A 1 217 ? 21.997 4.021 -42.034 1.00 76.31 217 CYS A CA 1
ATOM 1533 C C . CYS A 1 217 ? 21.790 3.628 -40.568 1.00 76.31 217 CYS A C 1
ATOM 1535 O O . CYS A 1 217 ? 20.729 3.142 -40.183 1.00 76.31 217 CYS A O 1
ATOM 1537 N N . LYS A 1 218 ? 22.824 3.828 -39.753 1.00 76.31 218 LYS A N 1
ATOM 1538 C CA . LYS A 1 218 ? 22.844 3.524 -38.320 1.00 76.31 218 LYS A CA 1
ATOM 1539 C C . LYS A 1 218 ? 22.488 4.744 -37.468 1.00 76.31 218 LYS A C 1
ATOM 1541 O O . LYS A 1 218 ? 21.830 4.578 -36.445 1.00 76.31 218 LYS A O 1
ATOM 1546 N N . THR A 1 219 ? 22.927 5.935 -37.876 1.00 77.44 219 THR A N 1
ATOM 1547 C CA . THR A 1 219 ? 22.564 7.225 -37.266 1.00 77.44 219 THR A CA 1
ATOM 1548 C C . THR A 1 219 ? 22.405 8.279 -38.357 1.00 77.44 219 THR A C 1
ATOM 1550 O O . THR A 1 219 ? 23.155 8.259 -39.337 1.00 77.44 219 THR A O 1
ATOM 1553 N N . CYS A 1 220 ? 21.456 9.203 -38.213 1.00 80.88 220 CYS A N 1
ATOM 1554 C CA . CYS A 1 220 ? 21.239 10.289 -39.168 1.00 80.88 220 CYS A CA 1
ATOM 1555 C C . CYS A 1 220 ? 20.792 11.585 -38.485 1.00 80.88 220 CYS A C 1
ATOM 1557 O O . CYS A 1 220 ? 20.207 11.591 -37.404 1.00 80.88 220 CYS A O 1
ATOM 1559 N N . ASN A 1 221 ? 21.040 12.701 -39.165 1.00 82.00 221 ASN A N 1
ATOM 1560 C CA . ASN A 1 221 ? 20.448 13.992 -38.845 1.00 82.00 221 ASN A CA 1
ATOM 1561 C C . ASN A 1 221 ? 19.076 14.116 -39.507 1.00 82.00 221 ASN A C 1
ATOM 1563 O O . ASN A 1 221 ? 18.868 13.593 -40.601 1.00 82.00 221 ASN A O 1
ATOM 1567 N N . ASN A 1 222 ? 18.174 14.880 -38.883 1.00 78.25 222 ASN A N 1
ATOM 1568 C CA . ASN A 1 222 ? 16.797 15.077 -39.348 1.00 78.25 222 ASN A CA 1
ATOM 1569 C C . ASN A 1 222 ? 16.035 13.751 -39.548 1.00 78.25 222 ASN A C 1
ATOM 1571 O O . ASN A 1 222 ? 15.326 13.610 -40.545 1.00 78.25 222 ASN A O 1
ATOM 1575 N N . GLU A 1 223 ? 16.183 12.793 -38.619 1.00 81.31 223 GLU A N 1
ATOM 1576 C CA . GLU A 1 223 ? 15.570 11.459 -38.732 1.00 81.31 223 GLU A CA 1
ATOM 1577 C C . GLU A 1 223 ? 14.088 11.536 -39.141 1.00 81.31 223 GLU A C 1
ATOM 1579 O O . GLU A 1 223 ? 13.298 12.299 -38.570 1.00 81.31 223 GLU A O 1
ATOM 1584 N N . GLY A 1 224 ? 13.708 10.752 -40.150 1.00 70.25 224 GLY A N 1
ATOM 1585 C CA . GLY A 1 224 ? 12.326 10.643 -40.613 1.00 70.25 224 GLY A CA 1
ATOM 1586 C C . GLY A 1 224 ? 11.832 11.796 -41.498 1.00 70.25 224 GLY A C 1
ATOM 1587 O O . GLY A 1 224 ? 10.726 11.691 -42.049 1.00 70.25 224 GLY A O 1
ATOM 1588 N N . LYS A 1 225 ? 12.619 12.862 -41.694 1.00 80.12 225 LYS A N 1
ATOM 1589 C CA . LYS A 1 225 ? 12.282 13.999 -42.573 1.00 80.12 225 LYS A CA 1
ATOM 1590 C C . LYS A 1 225 ? 12.803 13.803 -44.001 1.00 80.12 225 LYS A C 1
ATOM 1592 O O . LYS A 1 225 ? 13.598 12.914 -44.277 1.00 80.12 225 LYS A O 1
ATOM 1597 N N . GLU A 1 226 ? 12.332 14.637 -44.929 1.00 78.62 226 GLU A N 1
ATOM 1598 C CA . GLU A 1 226 ? 12.756 14.605 -46.342 1.00 78.62 226 GLU A CA 1
ATOM 1599 C C . GLU A 1 226 ? 14.232 14.990 -46.549 1.00 78.62 226 GLU A C 1
ATOM 1601 O O . GLU A 1 226 ? 14.854 14.560 -47.514 1.00 78.62 226 GLU A O 1
ATOM 1606 N N . ASN A 1 227 ? 14.803 15.766 -45.623 1.00 82.31 227 ASN A N 1
ATOM 1607 C CA . ASN A 1 227 ? 16.191 16.230 -45.629 1.00 82.31 227 ASN A CA 1
ATOM 1608 C C . ASN A 1 227 ? 17.080 15.440 -44.652 1.00 82.31 227 ASN A C 1
ATOM 1610 O O . ASN A 1 227 ? 18.013 15.994 -44.057 1.00 82.31 227 ASN A O 1
ATOM 1614 N N . GLU A 1 228 ? 16.751 14.165 -44.446 1.00 84.62 228 GLU A N 1
ATOM 1615 C CA . GLU A 1 228 ? 17.540 13.248 -43.632 1.00 84.62 228 GLU A CA 1
ATOM 1616 C C . GLU A 1 228 ? 18.942 13.056 -44.228 1.00 84.62 228 GLU A C 1
ATOM 1618 O O . GLU A 1 228 ? 19.101 12.836 -45.430 1.00 84.62 228 GLU A O 1
ATOM 1623 N N . VAL A 1 229 ? 19.969 13.125 -43.379 1.00 84.75 229 VAL A N 1
ATOM 1624 C CA . VAL A 1 229 ? 21.363 12.896 -43.783 1.00 84.75 229 VAL A CA 1
ATOM 1625 C C . VAL A 1 229 ? 21.970 11.829 -42.894 1.00 84.75 229 VAL A C 1
ATOM 1627 O O . VAL A 1 229 ? 22.132 12.044 -41.695 1.00 84.75 229 VAL A O 1
ATOM 1630 N N . CYS A 1 230 ? 22.341 10.695 -43.484 1.00 80.88 230 CYS A N 1
ATOM 1631 C CA . CYS A 1 230 ? 23.021 9.634 -42.758 1.00 80.88 230 CYS A CA 1
ATOM 1632 C C . CYS A 1 230 ? 24.413 10.067 -42.283 1.00 80.88 230 CYS A C 1
ATOM 1634 O O . CYS A 1 230 ? 25.245 10.487 -43.090 1.00 80.88 230 CYS A O 1
ATOM 1636 N N . THR A 1 231 ? 24.663 9.940 -40.983 1.00 83.75 231 THR A N 1
ATOM 1637 C CA . THR A 1 231 ? 25.923 10.308 -40.324 1.00 83.75 231 THR A CA 1
ATOM 1638 C C . THR A 1 231 ? 26.809 9.099 -40.027 1.00 83.75 231 THR A C 1
ATOM 1640 O O . THR A 1 231 ? 28.027 9.244 -39.970 1.00 83.75 231 THR A O 1
ATOM 1643 N N . GLU A 1 232 ? 26.234 7.900 -39.900 1.00 78.94 232 GLU A N 1
ATOM 1644 C CA . GLU A 1 232 ? 26.967 6.641 -39.719 1.00 78.94 232 GLU A CA 1
ATOM 1645 C C . GLU A 1 232 ? 26.216 5.504 -40.415 1.00 78.94 232 GLU A C 1
ATOM 1647 O O . GLU A 1 232 ? 25.002 5.393 -40.267 1.00 78.94 232 GLU A O 1
ATOM 1652 N N . TYR A 1 233 ? 26.917 4.629 -41.136 1.00 77.31 233 TYR A N 1
ATOM 1653 C CA . TYR A 1 233 ? 26.322 3.452 -41.773 1.00 77.31 233 TYR A CA 1
ATOM 1654 C C . TYR A 1 233 ? 26.649 2.168 -41.002 1.00 77.31 233 TYR A C 1
ATOM 1656 O O . TYR A 1 233 ? 27.672 2.073 -40.324 1.00 77.31 233 TYR A O 1
ATOM 1664 N N . ALA A 1 234 ? 25.788 1.158 -41.125 1.00 74.62 234 ALA A N 1
ATOM 1665 C CA . ALA A 1 234 ? 26.072 -0.179 -40.614 1.00 74.62 234 ALA A CA 1
ATOM 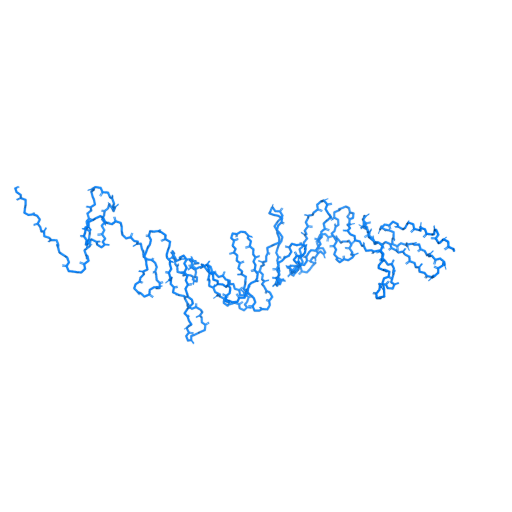1666 C C . ALA A 1 234 ? 27.330 -0.772 -41.280 1.00 74.62 234 ALA A C 1
ATOM 1668 O O . ALA A 1 234 ? 27.602 -0.519 -42.457 1.00 74.62 234 ALA A O 1
ATOM 1669 N N . SER A 1 235 ? 28.091 -1.568 -40.522 1.00 70.06 235 SER A N 1
ATOM 1670 C CA . SER A 1 235 ? 29.348 -2.183 -40.962 1.00 70.06 235 SER A CA 1
ATOM 1671 C C . SER A 1 235 ? 29.192 -2.884 -42.318 1.00 70.06 235 SER A C 1
ATOM 1673 O O . SER A 1 235 ? 28.380 -3.797 -42.446 1.00 70.06 235 SER A O 1
ATOM 1675 N N . GLY A 1 236 ? 29.976 -2.462 -43.316 1.00 67.62 236 GLY A N 1
ATOM 1676 C CA . GLY A 1 236 ? 29.932 -2.987 -44.691 1.00 67.62 236 GLY A CA 1
ATOM 1677 C C . GLY A 1 236 ? 29.361 -2.024 -45.740 1.00 67.62 236 GLY A C 1
ATOM 1678 O O . GLY A 1 236 ? 29.520 -2.273 -46.930 1.00 67.62 236 GLY A O 1
ATOM 1679 N N . ASN A 1 237 ? 28.768 -0.902 -45.323 1.00 67.44 237 ASN A N 1
ATOM 1680 C CA . ASN A 1 237 ? 28.267 0.145 -46.218 1.00 67.44 237 ASN A CA 1
ATOM 1681 C C . ASN A 1 237 ? 29.213 1.361 -46.217 1.00 67.44 237 ASN A C 1
ATOM 1683 O O . ASN A 1 237 ? 29.718 1.756 -45.167 1.00 67.44 237 ASN A O 1
ATOM 1687 N N . TYR A 1 238 ? 29.448 1.977 -47.380 1.00 61.12 238 TYR A N 1
ATOM 1688 C CA . TYR A 1 238 ? 30.312 3.156 -47.522 1.00 61.12 238 TYR A CA 1
ATOM 1689 C C . TYR A 1 238 ? 29.665 4.245 -48.382 1.00 61.12 238 TYR A C 1
ATOM 1691 O O . TYR A 1 238 ? 28.905 3.968 -49.309 1.00 61.12 238 TYR A O 1
ATOM 1699 N N . LEU A 1 239 ? 30.001 5.505 -48.084 1.00 58.62 239 LEU A N 1
ATOM 1700 C CA . LEU A 1 239 ? 29.601 6.661 -48.881 1.00 58.62 239 LEU A CA 1
ATOM 1701 C C . LEU A 1 239 ? 30.256 6.583 -50.266 1.00 58.62 239 LEU A C 1
ATOM 1703 O O . LEU A 1 239 ? 31.448 6.854 -50.415 1.00 58.62 239 LEU A O 1
ATOM 1707 N N . THR A 1 240 ? 29.488 6.275 -51.306 1.00 60.75 240 THR A N 1
ATOM 1708 C CA . THR A 1 240 ? 29.918 6.571 -52.675 1.00 60.75 240 THR A CA 1
ATOM 1709 C C . THR A 1 240 ? 29.627 8.037 -52.958 1.00 60.75 240 THR A C 1
ATOM 1711 O O . THR A 1 240 ? 28.469 8.457 -52.951 1.00 60.75 240 THR A O 1
ATOM 1714 N N . ARG A 1 241 ? 30.673 8.830 -53.209 1.00 51.31 241 ARG A N 1
ATOM 1715 C CA . ARG A 1 241 ? 30.525 10.209 -53.688 1.00 51.31 241 ARG A CA 1
ATOM 1716 C C . ARG A 1 241 ? 29.692 10.162 -54.976 1.00 51.31 241 ARG A C 1
ATOM 1718 O O . ARG A 1 241 ? 30.129 9.552 -55.949 1.00 51.31 241 ARG A O 1
ATOM 1725 N N . ARG A 1 242 ? 28.497 10.768 -54.996 1.00 49.84 242 ARG A N 1
ATOM 1726 C CA . ARG A 1 242 ? 27.790 11.010 -56.262 1.00 49.84 242 ARG A CA 1
ATOM 1727 C C . ARG A 1 242 ? 28.690 11.917 -57.097 1.00 49.84 242 ARG A C 1
ATOM 1729 O O . ARG A 1 242 ? 29.007 13.021 -56.662 1.00 49.84 242 ARG A O 1
ATOM 1736 N N . ALA A 1 243 ? 29.135 11.431 -58.252 1.00 42.59 243 ALA A N 1
ATOM 1737 C CA . ALA A 1 243 ? 29.716 12.291 -59.267 1.00 42.59 243 ALA A CA 1
ATOM 1738 C C . ALA A 1 243 ? 28.619 13.270 -59.697 1.00 42.59 243 ALA A C 1
ATOM 1740 O O . ALA A 1 243 ? 27.556 12.843 -60.149 1.00 42.59 243 ALA A O 1
ATOM 1741 N N . SER A 1 244 ? 28.839 14.561 -59.459 1.00 43.12 244 SER A N 1
ATOM 1742 C CA . SER A 1 244 ? 27.985 15.614 -59.997 1.00 43.12 244 SER A CA 1
ATOM 1743 C C . SER A 1 244 ? 28.022 15.521 -61.522 1.00 43.12 244 SER A C 1
ATOM 1745 O O . SER A 1 244 ? 29.113 15.489 -62.095 1.00 43.12 244 SER A O 1
ATOM 1747 N N . ALA A 1 245 ? 26.844 15.407 -62.136 1.00 40.75 245 ALA A N 1
ATOM 1748 C CA . ALA A 1 245 ? 26.655 15.601 -63.570 1.00 40.75 245 ALA A CA 1
ATOM 1749 C C . ALA A 1 245 ? 26.831 17.080 -63.934 1.00 40.75 245 ALA A C 1
ATOM 1751 O O . ALA A 1 245 ? 26.505 17.928 -63.068 1.00 40.75 245 ALA A O 1
#

Sequence (245 aa):
VVSTEQSVVTCGDTTGVAITAGGNTYKGIADCAECSAPDAAPGAREDKVARCTKCGGNKYLKGNECVDKAQCDPNSTNKLVAVDDPENGNKCVSCSDNLNGGVANCATCSYDGQSKKIKCIKCTGNNYLKTTGEDTSCVQKDQCKDGFFPKDDSSAGNKCLPCNDSTDGIANCAMCALVTSQSGAALITCTTYVVGYKLSADKTKCEAASNCKTPGCKTCNNEGKENEVCTEYASGNYLTRRASA

pLDDT: mean 85.23, std 14.68, range [33.59, 98.12]

Radius of gyration: 31.55 Å; chains: 1; bounding box: 74×37×102 Å